Protein AF-A0A2X2CFH0-F1 (afdb_monomer)

Foldseek 3Di:
DFFAAPPPRHGDDAPDKGFDKDADPPQDPADPPCVPRRCVQAPPVGIGRPQWIWGAHPVRDTDTDGGNQQWDQFQNDTAGQVQVQVLLVPDPQFPGKGKHWFQDPPTRIFIEMETAGHPPDDDDPVVSQVSCVVPDPPVNRHPYYHYDNDADADPVGHGDVLVVCVVVVRHDPPVCVVVVVVD

pLDDT: mean 90.72, std 14.07, range [32.66, 98.44]

Sequence (183 aa):
MKIINLKTGKPVPVGILGEICTRGFHVMMGYDNAPDKTKEALDEEGWLHTGDIGYIDEQGNYHYAYRIKEIVVRGGENISLCEIEEAIAEYVGVDATKAFGIPSADLGEEVIVAICVQKGYSIGESELREFLQERLARYKIPKELHFFTEFPHTPCGKIDVQALKLQLGYGVSIKDEKNMVAG

Secondary structure (DSSP, 8-state):
-EEE-TTT-PBPPTT--EEEEE-STTS-S--TT-HHHHHHHB-TT--EEEEEEEEE-TTS-EEEEEEGGGEEEETTEEEEHHHHHHHHHTSTTEEEEEEEEEEETTTEEEEEEEEEEPTT----HHHHHHHHHTTS-GGGS-SEEEEESS--B-TTSSB-HHHHHHHTT-PPPHHHHHHHS--

Organism: Proteus mirabilis (NCBI:txid584)

Structure (mmCIF, N/CA/C/O backbone):
data_AF-A0A2X2CFH0-F1
#
_entry.id   AF-A0A2X2CFH0-F1
#
loop_
_atom_site.group_PDB
_atom_site.id
_atom_site.type_symbol
_atom_site.label_atom_id
_atom_site.label_alt_id
_atom_site.label_comp_id
_atom_site.label_asym_id
_atom_site.label_entity_id
_atom_site.label_seq_id
_atom_site.pdbx_PDB_ins_code
_atom_site.Cartn_x
_atom_site.Cartn_y
_atom_site.Cartn_z
_atom_site.occupancy
_atom_site.B_iso_or_equiv
_atom_site.auth_seq_id
_atom_site.auth_comp_id
_atom_site.auth_asym_id
_atom_site.auth_atom_id
_atom_site.pdbx_PDB_model_num
ATOM 1 N N . MET A 1 1 ? 5.786 -4.591 -24.649 1.00 92.56 1 MET A N 1
ATOM 2 C CA . MET A 1 1 ? 5.926 -4.736 -23.183 1.00 92.56 1 MET A CA 1
ATOM 3 C C . MET A 1 1 ? 6.766 -5.977 -22.906 1.00 92.56 1 MET A C 1
ATOM 5 O O . MET A 1 1 ? 6.946 -6.772 -23.821 1.00 92.56 1 MET A O 1
ATOM 9 N N . LYS A 1 2 ? 7.315 -6.133 -21.703 1.00 94.75 2 LYS A N 1
ATOM 10 C CA . LYS A 1 2 ? 8.014 -7.347 -21.242 1.00 94.75 2 LYS A CA 1
ATOM 11 C C . LYS A 1 2 ? 7.613 -7.632 -19.795 1.00 94.75 2 LYS A C 1
ATOM 13 O O . LYS A 1 2 ? 7.133 -6.721 -19.128 1.00 94.75 2 LYS A O 1
ATOM 18 N N . ILE A 1 3 ? 7.800 -8.867 -19.337 1.00 96.94 3 ILE A N 1
ATOM 19 C CA . ILE A 1 3 ? 7.654 -9.224 -17.921 1.00 96.94 3 ILE A CA 1
ATOM 20 C C . ILE A 1 3 ? 9.012 -9.677 -17.420 1.00 96.94 3 ILE A C 1
ATOM 22 O O . ILE A 1 3 ? 9.617 -10.552 -18.041 1.00 96.94 3 ILE A O 1
ATOM 26 N N . ILE A 1 4 ? 9.505 -9.070 -16.344 1.00 96.88 4 ILE A N 1
ATOM 27 C CA . ILE A 1 4 ? 10.843 -9.336 -15.814 1.00 96.88 4 ILE A CA 1
ATOM 28 C C . ILE A 1 4 ? 10.812 -9.847 -14.380 1.00 96.88 4 ILE A C 1
ATOM 30 O O . ILE A 1 4 ? 9.933 -9.532 -13.583 1.00 96.88 4 ILE A O 1
ATOM 34 N N . ASN A 1 5 ? 11.827 -10.619 -14.023 1.00 95.12 5 ASN A N 1
ATOM 35 C CA . ASN A 1 5 ? 12.055 -11.020 -12.651 1.00 95.12 5 ASN A CA 1
ATOM 36 C C . ASN A 1 5 ? 12.661 -9.847 -11.868 1.00 95.12 5 ASN A C 1
ATOM 38 O O . ASN A 1 5 ? 13.729 -9.359 -12.234 1.00 95.12 5 ASN A O 1
ATOM 42 N N . LEU A 1 6 ? 12.038 -9.463 -10.750 1.00 88.75 6 LEU A N 1
ATOM 43 C CA . LEU A 1 6 ? 12.457 -8.307 -9.946 1.00 88.75 6 LEU A CA 1
ATOM 44 C C . LEU A 1 6 ? 13.906 -8.365 -9.443 1.00 88.75 6 LEU A C 1
ATOM 46 O O . LEU A 1 6 ? 14.526 -7.329 -9.245 1.00 88.75 6 LEU A O 1
ATOM 50 N N . LYS A 1 7 ? 14.452 -9.565 -9.208 1.00 86.88 7 LYS A N 1
ATOM 51 C CA . LYS A 1 7 ? 15.812 -9.720 -8.668 1.00 86.88 7 LYS A CA 1
ATOM 52 C C . LYS A 1 7 ? 16.880 -9.679 -9.751 1.00 86.88 7 LYS A C 1
ATOM 54 O O . LYS A 1 7 ? 17.989 -9.230 -9.500 1.00 86.88 7 LYS A O 1
ATOM 59 N N . THR A 1 8 ? 16.576 -10.221 -10.927 1.00 92.00 8 THR A N 1
ATOM 60 C CA . THR A 1 8 ? 17.579 -10.406 -11.990 1.00 92.00 8 THR A CA 1
ATOM 61 C C . THR A 1 8 ? 17.437 -9.420 -13.143 1.00 92.00 8 THR A C 1
ATOM 63 O O . THR A 1 8 ? 18.340 -9.346 -13.970 1.00 92.00 8 THR A O 1
ATOM 66 N N . GLY A 1 9 ? 16.302 -8.724 -13.253 1.00 91.88 9 GLY A N 1
ATOM 67 C CA . GLY A 1 9 ? 15.972 -7.853 -14.384 1.00 91.88 9 GLY A CA 1
ATOM 68 C C . GLY A 1 9 ? 15.721 -8.596 -15.703 1.00 91.88 9 GLY A C 1
ATOM 69 O O . GLY A 1 9 ? 15.458 -7.974 -16.730 1.00 91.88 9 GLY A O 1
ATOM 70 N N . LYS A 1 10 ? 15.799 -9.934 -15.706 1.00 94.38 10 LYS A N 1
ATOM 71 C CA . LYS A 1 10 ? 15.675 -10.750 -16.919 1.00 94.38 10 LYS A CA 1
ATOM 72 C C . LYS A 1 10 ? 14.217 -11.094 -17.221 1.00 94.38 10 LYS A C 1
ATOM 74 O O . LYS A 1 10 ? 13.444 -11.269 -16.276 1.00 94.38 10 LYS A O 1
ATOM 79 N N . PRO A 1 11 ? 13.849 -11.255 -18.508 1.00 95.19 11 PRO A N 1
ATOM 80 C CA . PRO A 1 11 ? 12.529 -11.736 -18.885 1.00 95.19 11 PRO A CA 1
ATOM 81 C C . PRO A 1 11 ? 12.176 -13.064 -18.210 1.00 95.19 11 PRO A C 1
ATOM 83 O O . PRO A 1 11 ? 13.029 -13.948 -18.100 1.00 95.19 11 PRO A O 1
ATOM 86 N N . VAL A 1 12 ? 10.923 -13.203 -17.781 1.00 95.75 12 VAL A N 1
ATOM 87 C CA . VAL A 1 12 ? 10.391 -14.461 -17.237 1.00 95.75 12 VAL A CA 1
ATOM 88 C C . VAL A 1 12 ? 9.624 -15.254 -18.303 1.00 95.75 12 VAL A C 1
ATOM 90 O O . VAL A 1 12 ? 9.142 -14.661 -19.272 1.00 95.75 12 VAL A O 1
ATOM 93 N N . PRO A 1 13 ? 9.503 -16.587 -18.153 1.00 95.94 13 PRO A N 1
ATOM 94 C CA . PRO A 1 13 ? 8.661 -17.408 -19.023 1.00 95.94 13 PRO A CA 1
ATOM 95 C C . PRO A 1 13 ? 7.166 -17.048 -18.957 1.00 95.94 13 PRO A C 1
ATOM 97 O O . PRO A 1 13 ? 6.702 -16.410 -18.013 1.00 95.94 13 PRO A O 1
ATOM 100 N N . VAL A 1 14 ? 6.405 -17.531 -19.944 1.00 95.56 14 VAL A N 1
ATOM 101 C CA . VAL A 1 14 ? 4.931 -17.479 -19.967 1.00 95.56 14 VAL A CA 1
ATOM 102 C C . VAL A 1 14 ? 4.354 -18.095 -18.687 1.00 95.56 14 VAL A C 1
ATOM 104 O O . VAL A 1 14 ? 4.871 -19.092 -18.184 1.00 95.56 14 VAL A O 1
ATOM 107 N N . GLY A 1 15 ? 3.297 -17.484 -18.148 1.00 93.69 15 GLY A N 1
ATOM 108 C CA . GLY A 1 15 ? 2.628 -17.918 -16.918 1.00 93.69 15 GLY A CA 1
ATOM 109 C C . GLY A 1 15 ? 3.364 -17.579 -15.617 1.00 93.69 15 GLY A C 1
ATOM 110 O O . GLY A 1 15 ? 2.819 -17.807 -14.540 1.00 93.69 15 GLY A O 1
ATOM 111 N N . ILE A 1 16 ? 4.579 -17.025 -15.682 1.00 96.31 16 ILE A N 1
ATOM 112 C CA . ILE A 1 16 ? 5.355 -16.659 -14.493 1.00 96.31 16 ILE A CA 1
ATOM 113 C C . ILE A 1 16 ? 5.135 -15.187 -14.152 1.00 96.31 16 ILE A C 1
ATOM 115 O O . ILE A 1 16 ? 5.231 -14.313 -15.013 1.00 96.31 16 ILE A O 1
ATOM 119 N N . LEU A 1 17 ? 4.867 -14.920 -12.871 1.00 93.94 17 LEU A N 1
ATOM 120 C CA . LEU A 1 17 ? 4.737 -13.561 -12.358 1.00 93.94 17 LEU A CA 1
ATOM 121 C C . LEU A 1 17 ? 6.071 -12.809 -12.418 1.00 93.94 17 LEU A C 1
ATOM 123 O O . LEU A 1 17 ? 7.125 -13.323 -12.031 1.00 93.94 17 LEU A O 1
ATOM 127 N N . GLY A 1 18 ? 5.999 -11.553 -12.837 1.00 95.75 18 GLY A N 1
ATOM 128 C CA . GLY A 1 18 ? 7.099 -10.601 -12.789 1.00 95.75 18 GLY A CA 1
ATOM 129 C C . GLY A 1 18 ? 6.607 -9.171 -12.987 1.00 95.75 18 GLY A C 1
ATOM 130 O O . GLY A 1 18 ? 5.413 -8.931 -13.146 1.00 95.75 18 GLY A O 1
ATOM 131 N N . GLU A 1 19 ? 7.524 -8.211 -12.959 1.00 97.06 19 GLU A N 1
ATOM 132 C CA . GLU A 1 19 ? 7.182 -6.813 -13.203 1.00 97.06 19 GLU A CA 1
ATOM 133 C C . GLU A 1 19 ? 6.883 -6.588 -14.686 1.00 97.06 19 GLU A C 1
ATOM 135 O O . GLU A 1 19 ? 7.667 -6.972 -15.556 1.00 97.06 19 GLU A O 1
ATOM 140 N N . ILE A 1 20 ? 5.760 -5.934 -14.967 1.00 97.25 20 ILE A N 1
ATOM 141 C CA . ILE A 1 20 ? 5.393 -5.477 -16.300 1.00 97.25 20 ILE A CA 1
ATOM 142 C C . ILE A 1 20 ? 6.215 -4.226 -16.619 1.00 97.25 20 ILE A C 1
ATOM 144 O O . ILE A 1 20 ? 6.103 -3.200 -15.951 1.00 97.25 20 ILE A O 1
ATOM 148 N N . CYS A 1 21 ? 6.997 -4.270 -17.694 1.00 96.88 21 CYS A N 1
ATOM 149 C CA . CYS A 1 21 ? 7.708 -3.104 -18.211 1.00 96.88 21 CYS A CA 1
ATOM 150 C C . CYS A 1 21 ? 7.185 -2.718 -19.595 1.00 96.88 21 CYS A C 1
ATOM 152 O O . CYS A 1 21 ? 6.900 -3.570 -20.450 1.00 96.88 21 CYS A O 1
ATOM 154 N N . THR A 1 22 ? 7.121 -1.417 -19.865 1.00 96.88 22 THR A N 1
ATOM 155 C CA . THR A 1 22 ? 6.667 -0.885 -21.154 1.00 96.88 22 THR A CA 1
ATOM 156 C C . THR A 1 22 ? 7.710 0.018 -21.799 1.00 96.88 22 THR A C 1
ATOM 158 O O . THR A 1 22 ? 8.445 0.723 -21.124 1.00 96.88 22 THR A O 1
ATOM 161 N N . ARG A 1 23 ? 7.769 0.001 -23.130 1.00 95.94 23 ARG A N 1
ATOM 162 C CA . ARG A 1 23 ? 8.608 0.880 -23.947 1.00 95.94 23 ARG A CA 1
ATOM 163 C C . ARG A 1 23 ? 7.856 1.202 -25.229 1.00 95.94 23 ARG A C 1
ATOM 165 O O . ARG A 1 23 ? 7.247 0.306 -25.814 1.00 95.94 23 ARG A O 1
ATOM 172 N N . GLY A 1 24 ? 7.875 2.461 -25.644 1.00 94.06 24 GLY A N 1
ATOM 173 C CA . GLY A 1 24 ? 7.141 2.937 -26.813 1.00 94.06 24 GLY A CA 1
ATOM 174 C C . GLY A 1 24 ? 6.975 4.452 -26.802 1.00 94.06 24 GLY A C 1
ATOM 175 O O . GLY A 1 24 ? 7.426 5.125 -25.881 1.00 94.06 24 GLY A O 1
ATOM 176 N N . PHE A 1 25 ? 6.299 4.975 -27.823 1.00 93.50 25 PHE A N 1
ATOM 177 C CA . PHE A 1 25 ? 6.069 6.413 -28.021 1.00 93.50 25 PHE A CA 1
ATOM 178 C C . PHE A 1 25 ? 5.252 7.080 -26.902 1.00 93.50 25 PHE A C 1
ATOM 180 O O . PHE A 1 25 ? 5.249 8.299 -26.786 1.00 93.50 25 PHE A O 1
ATOM 187 N N . HIS A 1 26 ? 4.539 6.292 -26.096 1.00 91.88 26 HIS A N 1
ATOM 188 C CA . HIS A 1 26 ? 3.724 6.752 -24.972 1.00 91.88 26 HIS A CA 1
ATOM 189 C C . HIS A 1 26 ? 4.501 6.883 -23.658 1.00 91.88 26 HIS A C 1
ATOM 191 O O . HIS A 1 26 ? 3.948 7.369 -22.674 1.00 91.88 26 HIS A O 1
ATOM 197 N N . VAL A 1 27 ? 5.752 6.421 -23.610 1.00 95.25 27 VAL A N 1
ATOM 198 C CA . VAL A 1 27 ? 6.590 6.517 -22.412 1.00 95.25 27 VAL A CA 1
ATOM 199 C C . VAL A 1 27 ? 7.174 7.926 -22.308 1.00 95.25 27 VAL A C 1
ATOM 201 O O . VAL A 1 27 ? 7.627 8.498 -23.296 1.00 95.25 27 VAL A O 1
ATOM 204 N N . MET A 1 28 ? 7.142 8.494 -21.101 1.00 93.50 28 MET A N 1
ATOM 205 C CA . MET A 1 28 ? 7.714 9.812 -20.818 1.00 93.50 28 MET A CA 1
ATOM 206 C C . MET A 1 28 ? 9.218 9.860 -21.126 1.00 93.50 28 MET A C 1
ATOM 208 O O . MET A 1 28 ? 9.917 8.862 -20.984 1.00 93.50 28 MET A O 1
ATOM 212 N N . MET A 1 29 ? 9.737 11.046 -21.450 1.00 92.38 29 MET A N 1
ATOM 213 C CA . MET A 1 29 ? 11.189 11.260 -21.575 1.00 92.38 29 MET A CA 1
ATOM 214 C C . MET A 1 29 ? 11.901 11.296 -20.215 1.00 92.38 29 MET A C 1
ATOM 216 O O . MET A 1 29 ? 13.104 11.068 -20.138 1.00 92.38 29 MET A O 1
ATOM 220 N N . GLY A 1 30 ? 11.158 11.603 -19.152 1.00 94.06 30 GLY A N 1
ATOM 221 C CA . GLY A 1 30 ? 11.648 11.686 -17.785 1.00 94.06 30 GLY A CA 1
ATOM 222 C C . GLY A 1 30 ? 10.819 12.650 -16.945 1.00 94.06 30 GLY A C 1
ATOM 223 O O . GLY A 1 30 ? 9.899 13.301 -17.446 1.00 94.06 30 GLY A O 1
ATOM 224 N N . TYR A 1 31 ? 11.154 12.732 -15.663 1.00 94.81 31 TYR A N 1
ATOM 225 C CA . TYR A 1 31 ? 10.595 13.722 -14.752 1.00 94.81 31 TYR A CA 1
ATOM 226 C C . TYR A 1 31 ? 11.346 15.049 -14.876 1.00 94.81 31 TYR A C 1
ATOM 228 O O . TYR A 1 31 ? 12.579 15.078 -14.887 1.00 94.81 31 TYR A O 1
ATOM 236 N N . ASP A 1 32 ? 10.599 16.152 -14.918 1.00 96.00 32 ASP A N 1
ATOM 237 C CA . ASP A 1 32 ? 11.178 17.494 -14.956 1.00 96.00 32 ASP A CA 1
ATOM 238 C C . ASP A 1 32 ? 12.018 17.767 -13.699 1.00 96.00 32 ASP A C 1
ATOM 240 O O . ASP A 1 32 ? 11.573 17.515 -12.577 1.00 96.00 32 ASP A O 1
ATOM 244 N N . ASN A 1 33 ? 13.249 18.246 -13.895 1.00 92.81 33 ASN A N 1
ATOM 245 C CA . ASN A 1 33 ? 14.216 18.550 -12.833 1.00 92.81 33 ASN A CA 1
ATOM 246 C C . ASN A 1 33 ? 14.455 17.418 -11.804 1.00 92.81 33 ASN A C 1
ATOM 248 O O . ASN A 1 33 ? 14.894 17.681 -10.685 1.00 92.81 33 ASN A O 1
ATOM 252 N N . ALA A 1 34 ? 14.202 16.155 -12.170 1.00 95.06 34 ALA A N 1
ATOM 253 C CA . ALA A 1 34 ? 14.379 14.998 -11.290 1.00 95.06 34 ALA A CA 1
ATOM 254 C C . ALA A 1 34 ? 15.044 13.816 -12.031 1.00 95.06 34 ALA A C 1
ATOM 256 O O . ALA A 1 34 ? 14.397 12.796 -12.307 1.00 95.06 34 ALA A O 1
ATOM 257 N N . PRO A 1 35 ? 16.345 13.927 -12.370 1.00 93.12 35 PRO A N 1
ATOM 258 C CA . PRO A 1 35 ? 17.066 12.887 -13.103 1.00 93.12 35 PRO A CA 1
ATOM 259 C C . PRO A 1 35 ? 17.156 11.565 -12.330 1.00 93.12 35 PRO A C 1
ATOM 261 O O . PRO A 1 35 ? 17.086 10.507 -12.946 1.00 93.12 35 PRO A O 1
ATOM 264 N N . ASP A 1 36 ? 17.237 11.600 -10.999 1.00 93.69 36 ASP A N 1
ATOM 265 C CA . ASP A 1 36 ? 17.332 10.379 -10.187 1.00 93.69 36 ASP A CA 1
ATOM 266 C C . ASP A 1 36 ? 16.018 9.588 -10.213 1.00 93.69 36 ASP A C 1
ATOM 268 O O . ASP A 1 36 ? 16.017 8.412 -10.562 1.00 93.69 36 ASP A O 1
ATOM 272 N N . LYS A 1 37 ? 14.871 10.262 -10.029 1.00 92.12 37 LYS A N 1
ATOM 273 C CA . LYS A 1 37 ? 13.541 9.644 -10.212 1.00 92.12 37 LYS A CA 1
ATOM 274 C C . LYS A 1 37 ? 13.325 9.127 -11.633 1.00 92.12 37 LYS A C 1
ATOM 276 O O . LYS A 1 37 ? 12.576 8.178 -11.847 1.00 92.12 37 LYS A O 1
ATOM 281 N N . THR A 1 38 ? 13.951 9.772 -12.618 1.00 93.75 38 THR A N 1
ATOM 282 C CA . THR A 1 38 ? 13.902 9.318 -14.011 1.00 93.75 38 THR A CA 1
ATOM 283 C C . THR A 1 38 ? 14.652 8.002 -14.175 1.00 93.75 38 THR A C 1
ATOM 285 O O . THR A 1 38 ? 14.095 7.090 -14.768 1.00 93.75 38 THR A O 1
ATOM 288 N N . LYS A 1 39 ? 15.854 7.874 -13.601 1.00 94.00 39 LYS A N 1
ATOM 289 C CA . LYS A 1 39 ? 16.644 6.630 -13.610 1.00 94.00 39 LYS A CA 1
ATOM 290 C C . LYS A 1 39 ? 16.013 5.505 -12.789 1.00 94.00 39 LYS A C 1
ATOM 292 O O . LYS A 1 39 ? 16.212 4.341 -13.102 1.00 94.00 39 LYS A O 1
ATOM 297 N N . GLU A 1 40 ? 15.258 5.838 -11.744 1.00 91.12 40 GLU A N 1
ATOM 298 C CA . GLU A 1 40 ? 14.474 4.851 -10.991 1.00 91.12 40 GLU A CA 1
ATOM 299 C C . GLU A 1 40 ? 13.303 4.296 -11.812 1.00 91.12 40 GLU A C 1
ATOM 301 O O . GLU A 1 40 ? 12.955 3.126 -11.682 1.00 91.12 40 GLU A O 1
ATOM 306 N N . ALA A 1 41 ? 12.669 5.134 -12.638 1.00 93.69 41 ALA A N 1
ATOM 307 C CA . ALA A 1 41 ? 11.506 4.742 -13.429 1.00 93.69 41 ALA A CA 1
ATOM 308 C C . ALA A 1 41 ? 11.873 4.144 -14.798 1.00 93.69 41 ALA A C 1
ATOM 310 O O . ALA A 1 41 ? 11.161 3.265 -15.280 1.00 93.69 41 ALA A O 1
ATOM 311 N N . LEU A 1 42 ? 12.938 4.631 -15.439 1.00 95.94 42 LEU A N 1
ATOM 312 C CA . LEU A 1 42 ? 13.394 4.226 -16.769 1.00 95.94 42 LEU A CA 1
ATOM 313 C C . LEU A 1 42 ? 14.772 3.564 -16.680 1.00 95.94 42 LEU A C 1
ATOM 315 O O . LEU A 1 42 ? 15.719 4.188 -16.202 1.00 95.94 42 LEU A O 1
ATOM 319 N N . ASP A 1 43 ? 14.894 2.338 -17.193 1.00 93.62 43 ASP A N 1
ATOM 320 C CA . ASP A 1 43 ? 16.196 1.672 -17.315 1.00 93.62 43 ASP A CA 1
ATOM 321 C C . ASP A 1 43 ? 17.065 2.281 -18.438 1.00 93.62 43 ASP A C 1
ATOM 323 O O . ASP A 1 43 ? 16.607 3.083 -19.258 1.00 93.62 43 ASP A O 1
ATOM 327 N N . GLU A 1 44 ? 18.341 1.887 -18.493 1.00 91.81 44 GLU A N 1
ATOM 328 C CA . GLU A 1 44 ? 19.301 2.362 -19.506 1.00 91.81 44 GLU A CA 1
ATOM 329 C C . GLU A 1 44 ? 18.894 2.000 -20.949 1.00 91.81 44 GLU A C 1
ATOM 331 O O . GLU A 1 44 ? 19.351 2.623 -21.907 1.00 91.81 44 GLU A O 1
ATOM 336 N N . GLU A 1 45 ? 18.005 1.018 -21.120 1.00 91.75 45 GLU A N 1
ATOM 337 C CA . GLU A 1 45 ? 17.444 0.606 -22.408 1.00 91.75 45 GLU A CA 1
ATOM 338 C C . GLU A 1 45 ? 16.115 1.321 -22.745 1.00 91.75 45 GLU A C 1
ATOM 340 O O . GLU A 1 45 ? 15.493 1.040 -23.784 1.00 91.75 45 GLU A O 1
ATOM 345 N N . GLY A 1 46 ? 15.663 2.240 -21.887 1.00 92.50 46 GLY A N 1
ATOM 346 C CA . GLY A 1 46 ? 14.447 3.034 -22.049 1.00 92.50 46 GLY A CA 1
ATOM 347 C C . GLY A 1 46 ? 13.149 2.292 -21.717 1.00 92.50 46 GLY A C 1
ATOM 348 O O . GLY A 1 46 ? 12.091 2.663 -22.231 1.00 92.50 46 GLY A O 1
ATOM 349 N N . TRP A 1 47 ? 13.191 1.226 -20.916 1.00 96.44 47 TRP A N 1
ATOM 350 C CA . TRP A 1 47 ? 11.986 0.584 -20.394 1.00 96.44 47 TRP A CA 1
ATOM 351 C C . TRP A 1 47 ? 11.486 1.281 -19.137 1.00 96.44 47 TRP A C 1
ATOM 353 O O . TRP A 1 47 ? 12.213 1.434 -18.163 1.00 96.44 47 TRP A O 1
ATOM 363 N N . LEU A 1 48 ? 10.199 1.620 -19.139 1.00 97.06 48 LEU A N 1
ATOM 364 C CA . LEU A 1 48 ? 9.473 2.053 -17.957 1.00 97.06 48 LEU A CA 1
ATOM 365 C C . LEU A 1 48 ? 9.131 0.854 -17.078 1.00 97.06 48 LEU A C 1
ATOM 367 O O . LEU A 1 48 ? 8.367 -0.027 -17.491 1.00 97.06 48 LEU A O 1
ATOM 371 N N . HIS A 1 49 ? 9.657 0.881 -15.861 1.00 96.31 49 HIS A N 1
ATOM 372 C CA . HIS A 1 49 ? 9.281 0.030 -14.743 1.00 96.31 49 HIS A CA 1
ATOM 373 C C . HIS A 1 49 ? 7.962 0.538 -14.161 1.00 96.31 49 HIS A C 1
ATOM 375 O O . HIS A 1 49 ? 7.890 1.613 -13.562 1.00 96.31 49 HIS A O 1
ATOM 381 N N . THR A 1 50 ? 6.873 -0.187 -14.425 1.00 95.12 50 THR A N 1
ATOM 382 C CA . THR A 1 50 ? 5.520 0.267 -14.055 1.00 95.12 50 THR A CA 1
ATOM 383 C C . THR A 1 50 ? 5.258 0.141 -12.555 1.00 95.12 50 THR A C 1
ATOM 385 O O . THR A 1 50 ? 4.392 0.835 -12.009 1.00 95.12 50 THR A O 1
ATOM 388 N N . GLY A 1 51 ? 6.014 -0.732 -11.883 1.00 93.62 51 GLY A N 1
ATOM 389 C CA . GLY A 1 51 ? 5.741 -1.177 -10.530 1.00 93.62 51 GLY A CA 1
ATOM 390 C C . GLY A 1 51 ? 4.560 -2.143 -10.415 1.00 93.62 51 GLY A C 1
ATOM 391 O O . GLY A 1 51 ? 4.196 -2.489 -9.292 1.00 93.62 51 GLY A O 1
ATOM 392 N N . ASP A 1 52 ? 3.955 -2.563 -11.528 1.00 94.81 52 ASP A N 1
ATOM 393 C CA . ASP A 1 52 ? 2.842 -3.508 -11.564 1.00 94.81 52 ASP A CA 1
ATOM 394 C C . ASP A 1 52 ? 3.357 -4.922 -11.863 1.00 94.81 52 ASP A C 1
ATOM 396 O O . ASP A 1 52 ? 4.151 -5.141 -12.780 1.00 94.81 52 ASP A O 1
ATOM 400 N N . ILE A 1 53 ? 2.908 -5.893 -11.073 1.00 94.00 53 ILE A N 1
ATOM 401 C CA . ILE A 1 53 ? 3.211 -7.313 -11.223 1.00 94.00 53 ILE A CA 1
ATOM 402 C C . ILE A 1 53 ? 2.106 -7.984 -12.022 1.00 94.00 53 ILE A C 1
ATOM 404 O O . ILE A 1 53 ? 0.918 -7.753 -11.794 1.00 94.00 53 ILE A O 1
ATOM 408 N N . GLY A 1 54 ? 2.508 -8.855 -12.936 1.00 94.88 54 GLY A N 1
ATOM 409 C CA . GLY A 1 54 ? 1.600 -9.638 -13.752 1.00 94.88 54 GLY A CA 1
ATOM 410 C C . GLY A 1 54 ? 2.295 -10.787 -14.461 1.00 94.88 54 GLY A C 1
ATOM 411 O O . GLY A 1 54 ? 3.482 -11.040 -14.252 1.00 94.88 54 GLY A O 1
ATOM 412 N N . TYR A 1 55 ? 1.547 -11.485 -15.308 1.00 96.25 55 TYR A N 1
ATOM 413 C CA . TYR A 1 55 ? 2.063 -12.549 -16.167 1.00 96.25 55 TYR A CA 1
ATOM 414 C C . TYR A 1 55 ? 1.482 -12.432 -17.579 1.00 96.25 55 TYR A C 1
ATOM 416 O O . TYR A 1 55 ? 0.502 -11.724 -17.811 1.00 96.25 55 TYR A O 1
ATOM 424 N N . ILE A 1 56 ? 2.118 -13.108 -18.533 1.00 97.00 56 ILE A N 1
ATOM 425 C CA . ILE A 1 56 ? 1.631 -13.238 -19.905 1.00 97.00 56 ILE A CA 1
ATOM 426 C C . ILE A 1 56 ? 1.100 -14.656 -20.084 1.00 97.00 56 ILE A C 1
ATOM 428 O O . ILE A 1 56 ? 1.749 -15.604 -19.634 1.00 97.00 56 ILE A O 1
ATOM 432 N N . ASP A 1 57 ? -0.077 -14.805 -20.681 1.00 95.44 57 ASP A N 1
ATOM 433 C CA . ASP A 1 57 ? -0.631 -16.119 -21.012 1.00 95.44 57 ASP A CA 1
ATOM 434 C C . ASP A 1 57 ? -0.100 -16.649 -22.356 1.00 95.44 57 ASP A C 1
ATOM 436 O O . ASP A 1 57 ? 0.634 -15.973 -23.080 1.00 95.44 57 ASP A O 1
ATOM 440 N N . GLU A 1 58 ? -0.460 -17.887 -22.700 1.00 96.06 58 GLU A N 1
ATOM 441 C CA . GLU A 1 58 ? -0.030 -18.537 -23.948 1.00 96.06 58 GLU A CA 1
ATOM 442 C C . GLU A 1 58 ? -0.555 -17.845 -25.217 1.00 96.06 58 GLU A C 1
ATOM 444 O O . GLU A 1 58 ? -0.008 -18.041 -26.301 1.00 96.06 58 GLU A O 1
ATOM 449 N N . GLN A 1 59 ? -1.601 -17.025 -25.094 1.00 96.50 59 GLN A N 1
ATOM 450 C CA . GLN A 1 59 ? -2.193 -16.255 -26.189 1.00 96.50 59 GLN A CA 1
ATOM 451 C C . GLN A 1 59 ? -1.537 -14.873 -26.334 1.00 96.50 59 GLN A C 1
ATOM 453 O O . GLN A 1 59 ? -1.852 -14.133 -27.265 1.00 96.50 59 GLN A O 1
ATOM 458 N N . GLY A 1 60 ? -0.602 -14.530 -25.444 1.00 93.38 60 GLY A N 1
ATOM 459 C CA . GLY A 1 60 ? 0.095 -13.252 -25.436 1.00 93.38 60 GLY A CA 1
ATOM 460 C C . GLY A 1 60 ? -0.652 -12.137 -24.701 1.00 93.38 60 GLY A C 1
ATOM 461 O O . GLY A 1 60 ? -0.237 -10.979 -24.797 1.00 93.38 60 GLY A O 1
ATOM 462 N N . ASN A 1 61 ? -1.725 -12.446 -23.966 1.00 96.00 61 ASN A N 1
ATOM 463 C CA . ASN A 1 61 ? -2.433 -11.453 -23.163 1.00 96.00 61 ASN A CA 1
ATOM 464 C C . ASN A 1 61 ? -1.711 -11.226 -21.836 1.00 96.00 61 ASN A C 1
ATOM 466 O O . ASN A 1 61 ? -1.215 -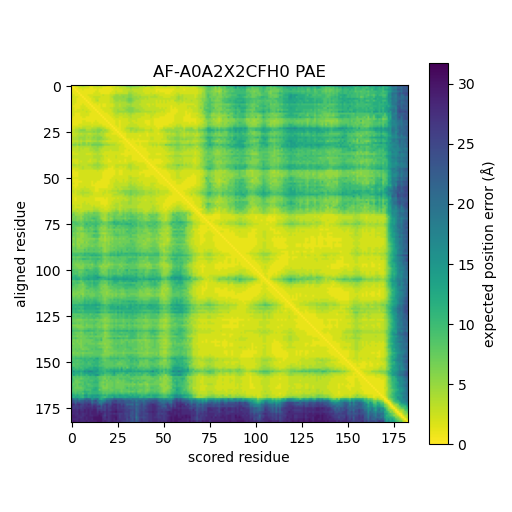12.162 -21.208 1.00 96.00 61 ASN A O 1
ATOM 470 N N . TYR A 1 62 ? -1.690 -9.972 -21.391 1.00 96.00 62 TYR A N 1
ATOM 471 C CA . TYR A 1 62 ? -1.119 -9.583 -20.107 1.00 96.00 62 TYR A CA 1
ATOM 472 C C . TYR A 1 62 ? -2.200 -9.569 -19.034 1.00 96.00 62 TYR A C 1
ATOM 474 O O . TYR A 1 62 ? -3.253 -8.960 -19.211 1.00 96.00 62 TYR A O 1
ATOM 482 N N . HIS A 1 63 ? -1.890 -10.188 -17.903 1.00 94.06 63 HIS A N 1
ATOM 483 C CA . HIS A 1 63 ? -2.761 -10.280 -16.742 1.00 94.06 63 HIS A CA 1
ATOM 484 C C . HIS A 1 63 ? -2.130 -9.526 -15.581 1.00 94.06 63 HIS A C 1
ATOM 486 O O . HIS A 1 63 ? -0.974 -9.772 -15.235 1.00 94.06 63 HIS A O 1
ATOM 492 N N . TYR A 1 64 ? -2.888 -8.609 -14.988 1.00 92.94 64 TYR A N 1
ATOM 493 C CA . TYR A 1 64 ? -2.490 -7.885 -13.784 1.00 92.94 64 TYR A CA 1
ATOM 494 C C . TYR A 1 64 ? -2.669 -8.769 -12.545 1.00 92.94 64 TYR A C 1
ATOM 496 O O . TYR A 1 64 ? -3.645 -9.512 -12.453 1.00 92.94 64 TYR A O 1
ATOM 504 N N . ALA A 1 65 ? -1.742 -8.668 -11.593 1.00 87.75 65 ALA A N 1
ATOM 505 C CA . ALA A 1 65 ? -1.825 -9.344 -10.303 1.00 87.75 65 ALA A CA 1
ATOM 506 C C . ALA A 1 65 ? -1.897 -8.346 -9.138 1.00 87.75 65 ALA A C 1
ATOM 508 O O . ALA A 1 65 ? -2.872 -8.354 -8.396 1.00 87.75 65 ALA A O 1
ATOM 509 N N . TYR A 1 66 ? -0.873 -7.508 -8.959 1.00 85.88 66 TYR A N 1
ATOM 510 C CA . TYR A 1 66 ? -0.794 -6.539 -7.856 1.00 85.88 66 TYR A CA 1
ATOM 511 C C . TYR A 1 66 ? 0.290 -5.491 -8.118 1.00 85.88 66 TYR A C 1
ATOM 513 O O . TYR A 1 66 ? 1.134 -5.673 -8.994 1.00 85.88 66 TYR A O 1
ATOM 521 N N . ARG A 1 67 ? 0.328 -4.408 -7.337 1.00 91.19 67 ARG A N 1
ATOM 522 C CA . ARG A 1 67 ? 1.400 -3.403 -7.406 1.00 91.19 67 ARG A CA 1
ATOM 523 C C . ARG A 1 67 ? 2.483 -3.686 -6.366 1.00 91.19 67 ARG A C 1
ATOM 525 O O . ARG A 1 67 ? 2.177 -3.977 -5.216 1.00 91.19 67 ARG A O 1
ATOM 532 N N . ILE A 1 68 ? 3.761 -3.543 -6.726 1.00 88.44 68 ILE A N 1
ATOM 533 C CA . ILE A 1 68 ? 4.902 -3.805 -5.822 1.00 88.44 68 ILE A CA 1
ATOM 534 C C . ILE A 1 68 ? 4.767 -3.012 -4.519 1.00 88.44 68 ILE A C 1
ATOM 536 O O . ILE A 1 68 ? 4.945 -3.558 -3.438 1.00 88.44 68 ILE A O 1
ATOM 540 N N . LYS A 1 69 ? 4.411 -1.726 -4.619 1.00 85.44 69 LYS A N 1
ATOM 541 C CA . LYS A 1 69 ? 4.277 -0.828 -3.458 1.00 85.44 69 LYS A CA 1
ATOM 542 C C . LYS A 1 69 ? 3.054 -1.125 -2.576 1.00 85.44 69 LYS A C 1
ATOM 544 O O . LYS A 1 69 ? 2.905 -0.487 -1.540 1.00 85.44 69 LYS A O 1
ATOM 549 N N . GLU A 1 70 ? 2.182 -2.041 -2.990 1.00 89.06 70 GLU A N 1
ATOM 550 C CA . GLU A 1 70 ? 1.005 -2.485 -2.231 1.00 89.06 70 GLU A CA 1
ATOM 551 C C . GLU A 1 70 ? 1.248 -3.820 -1.512 1.00 89.06 70 GLU A C 1
ATOM 553 O O . GLU A 1 70 ? 0.354 -4.325 -0.836 1.00 89.06 70 GLU A O 1
ATOM 558 N N . ILE A 1 71 ? 2.459 -4.376 -1.625 1.00 92.12 71 ILE A N 1
ATOM 559 C CA . ILE A 1 71 ? 2.902 -5.549 -0.875 1.00 92.12 71 ILE A CA 1
ATOM 560 C C . ILE A 1 71 ? 3.865 -5.117 0.226 1.00 92.12 71 ILE A C 1
ATOM 562 O O . ILE A 1 71 ? 4.798 -4.356 -0.019 1.00 92.12 71 ILE A O 1
ATOM 566 N N . VAL A 1 72 ? 3.656 -5.651 1.426 1.00 93.44 72 VAL A N 1
ATOM 567 C CA . VAL A 1 72 ? 4.593 -5.574 2.551 1.00 93.44 72 VAL A CA 1
ATOM 568 C C . VAL A 1 72 ? 5.195 -6.952 2.791 1.00 93.44 72 VAL A C 1
ATOM 570 O O . VAL A 1 72 ? 4.464 -7.943 2.821 1.00 93.44 72 VAL A O 1
ATOM 573 N N . VAL A 1 73 ? 6.512 -7.025 2.980 1.00 92.25 73 VAL 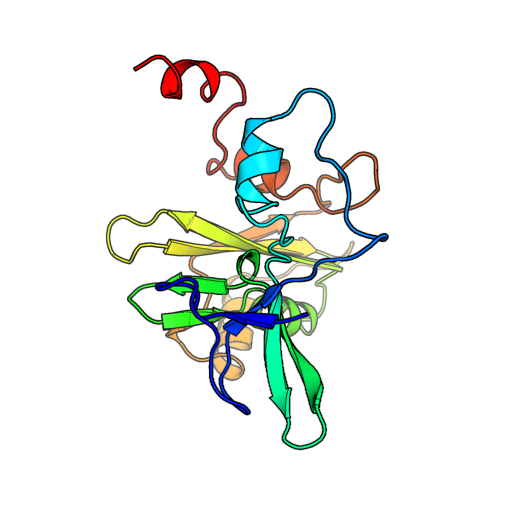A N 1
ATOM 574 C CA . VAL A 1 73 ? 7.215 -8.274 3.293 1.00 92.25 73 VAL A CA 1
ATOM 575 C C . VAL A 1 73 ? 7.499 -8.334 4.789 1.00 92.25 73 VAL A C 1
ATOM 577 O O . VAL A 1 73 ? 8.473 -7.766 5.280 1.00 92.25 73 VAL A O 1
ATOM 580 N N . ARG A 1 74 ? 6.659 -9.063 5.527 1.00 94.75 74 ARG A N 1
ATOM 581 C CA . ARG A 1 74 ? 6.782 -9.225 6.982 1.00 94.75 74 ARG A CA 1
ATOM 582 C C . ARG A 1 74 ? 7.219 -10.641 7.321 1.00 94.75 74 ARG A C 1
ATOM 584 O O . ARG A 1 74 ? 6.475 -11.591 7.103 1.00 94.75 74 ARG A O 1
ATOM 591 N N . GLY A 1 75 ? 8.422 -10.793 7.869 1.00 92.44 75 GLY A N 1
ATOM 592 C CA . GLY A 1 75 ? 8.948 -12.097 8.286 1.00 92.44 75 GLY A CA 1
ATOM 593 C C . GLY A 1 75 ? 9.099 -13.100 7.136 1.00 92.44 75 GLY A C 1
ATOM 594 O O . GLY A 1 75 ? 9.018 -14.301 7.365 1.00 92.44 75 GLY A O 1
ATOM 595 N N . GLY A 1 76 ? 9.287 -12.615 5.903 1.00 91.38 76 GLY A N 1
ATOM 596 C CA . GLY A 1 76 ? 9.375 -13.442 4.693 1.00 91.38 76 GLY A CA 1
ATOM 597 C C . GLY A 1 76 ? 8.040 -13.716 3.993 1.00 91.38 76 GLY A C 1
ATOM 598 O O . GLY A 1 76 ? 8.050 -14.280 2.901 1.00 91.38 76 GLY A O 1
ATOM 599 N N . GLU A 1 77 ? 6.916 -13.281 4.566 1.00 92.31 77 GLU A N 1
ATOM 600 C CA . GLU A 1 77 ? 5.586 -13.421 3.970 1.00 92.31 77 GLU A CA 1
ATOM 601 C C . GLU A 1 77 ? 5.184 -12.161 3.198 1.00 92.31 77 GLU A C 1
ATOM 603 O O . GLU A 1 77 ? 5.349 -11.043 3.689 1.00 92.31 77 GLU A O 1
ATOM 608 N N . ASN A 1 78 ? 4.603 -12.345 2.009 1.00 91.06 78 ASN A N 1
ATOM 609 C CA . ASN A 1 78 ? 4.029 -11.252 1.226 1.00 91.06 78 ASN A CA 1
ATOM 610 C C . ASN A 1 78 ? 2.610 -10.955 1.719 1.00 91.06 78 ASN A C 1
ATOM 612 O O . ASN A 1 78 ? 1.722 -11.808 1.645 1.00 91.06 78 ASN A O 1
ATOM 616 N N . ILE A 1 79 ? 2.386 -9.733 2.188 1.00 94.19 79 ILE A N 1
ATOM 617 C CA . ILE A 1 79 ? 1.094 -9.262 2.677 1.00 94.19 79 ILE A CA 1
ATOM 618 C C . ILE A 1 79 ? 0.554 -8.216 1.708 1.00 94.19 79 ILE A C 1
ATOM 620 O O . ILE A 1 79 ? 1.182 -7.178 1.506 1.00 94.19 79 ILE A O 1
ATOM 624 N N . SER A 1 80 ? -0.621 -8.479 1.135 1.00 94.06 80 SER A N 1
ATOM 625 C CA . SER A 1 80 ? -1.350 -7.497 0.331 1.00 94.06 80 SER A CA 1
ATOM 626 C C . SER A 1 80 ? -2.005 -6.464 1.241 1.00 94.06 80 SER A C 1
ATOM 628 O O . SER A 1 80 ? -2.862 -6.799 2.059 1.00 94.06 80 SER A O 1
ATOM 630 N N . LEU A 1 81 ? -1.610 -5.199 1.092 1.00 95.12 81 LEU A N 1
ATOM 631 C CA . LEU A 1 81 ? -2.239 -4.085 1.799 1.00 95.12 81 LEU A CA 1
ATOM 632 C C . LEU A 1 81 ? -3.690 -3.899 1.352 1.00 95.12 81 LEU A C 1
ATOM 634 O O . LEU A 1 81 ? -4.547 -3.617 2.184 1.00 95.12 81 LEU A O 1
ATOM 638 N N . CYS A 1 82 ? -3.970 -4.118 0.065 1.00 93.44 82 CYS A N 1
ATOM 639 C CA . CYS A 1 82 ? -5.316 -3.995 -0.486 1.00 93.44 82 CYS A CA 1
ATOM 640 C C . CYS A 1 82 ? -6.277 -5.026 0.123 1.00 93.44 82 CYS A C 1
ATOM 642 O O . CYS A 1 82 ? -7.393 -4.673 0.471 1.00 93.44 82 CYS A O 1
ATOM 644 N N . GLU A 1 83 ? -5.836 -6.270 0.336 1.00 95.00 83 GLU A N 1
ATOM 645 C CA . GLU A 1 83 ? -6.668 -7.315 0.961 1.00 95.00 83 GLU A CA 1
ATOM 646 C C . GLU A 1 83 ? -7.068 -6.941 2.399 1.00 95.00 83 GLU A C 1
ATOM 648 O O . GLU A 1 83 ? -8.188 -7.193 2.839 1.00 95.00 83 GLU A O 1
ATOM 653 N N . ILE A 1 84 ? -6.153 -6.308 3.138 1.00 97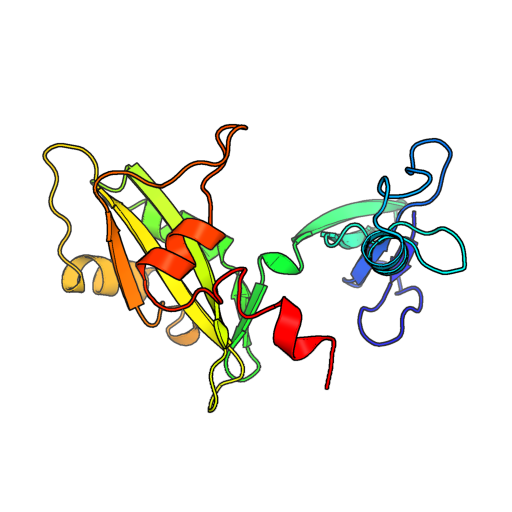.25 84 ILE A N 1
ATOM 654 C CA . ILE A 1 84 ? -6.424 -5.807 4.490 1.00 97.25 84 ILE A CA 1
ATOM 655 C C . ILE A 1 84 ? -7.402 -4.630 4.439 1.00 97.25 84 ILE A C 1
ATOM 657 O O . ILE A 1 84 ? -8.332 -4.572 5.242 1.00 97.25 84 ILE A O 1
ATOM 661 N N . GLU A 1 85 ? -7.188 -3.690 3.516 1.00 97.25 85 GLU A N 1
ATOM 662 C CA . GLU A 1 85 ? -8.074 -2.542 3.306 1.00 97.25 85 GLU A CA 1
ATOM 663 C C . GLU A 1 85 ? -9.495 -3.000 2.942 1.00 97.25 85 GLU A C 1
ATOM 665 O O . GLU A 1 85 ? -10.454 -2.546 3.558 1.00 97.25 85 GLU A O 1
ATOM 670 N N . GLU A 1 86 ? -9.638 -3.946 2.014 1.00 96.50 86 GLU A N 1
ATOM 671 C CA . GLU A 1 86 ? -10.927 -4.514 1.606 1.00 96.50 86 GLU A CA 1
ATOM 672 C C . GLU A 1 86 ? -11.638 -5.199 2.774 1.00 96.50 86 GLU A C 1
ATOM 674 O O . GLU A 1 86 ? -12.798 -4.894 3.044 1.00 96.50 86 GLU A O 1
ATOM 679 N N . ALA A 1 87 ? -10.931 -6.044 3.533 1.00 97.56 87 ALA A N 1
ATOM 680 C CA . ALA A 1 87 ? -11.507 -6.697 4.704 1.00 97.56 87 ALA A CA 1
ATOM 681 C C . ALA A 1 87 ? -11.987 -5.679 5.752 1.00 97.56 87 ALA A C 1
ATOM 683 O O . ALA A 1 87 ? -13.058 -5.845 6.324 1.00 97.56 87 ALA A O 1
ATOM 684 N N . ILE A 1 88 ? -11.231 -4.606 6.006 1.00 98.00 88 ILE A N 1
ATOM 685 C CA . ILE A 1 88 ? -11.632 -3.559 6.962 1.00 98.00 88 ILE A CA 1
ATOM 686 C C . ILE A 1 88 ? -12.820 -2.748 6.436 1.00 98.00 88 ILE A C 1
ATOM 688 O O . ILE A 1 88 ? -13.696 -2.389 7.218 1.00 98.00 88 ILE A O 1
ATOM 692 N N . ALA A 1 89 ? -12.872 -2.471 5.132 1.00 97.31 89 ALA A N 1
ATOM 693 C CA . ALA A 1 89 ? -13.954 -1.708 4.515 1.00 97.31 89 ALA A CA 1
ATOM 694 C C . ALA A 1 89 ? -15.326 -2.401 4.625 1.00 97.31 89 ALA A C 1
ATOM 696 O O . ALA A 1 89 ? -16.354 -1.729 4.568 1.00 97.31 89 ALA A O 1
ATOM 697 N N . GLU A 1 90 ? -15.361 -3.723 4.827 1.00 96.94 90 GLU A N 1
ATOM 698 C CA . GLU A 1 90 ? -16.596 -4.469 5.101 1.00 96.94 90 GLU A CA 1
ATOM 699 C C . GLU A 1 90 ? -17.157 -4.239 6.517 1.00 96.94 90 GLU A C 1
ATOM 701 O O . GLU A 1 90 ? -18.312 -4.582 6.785 1.00 96.94 90 GLU A O 1
ATOM 706 N N . TYR A 1 91 ? -16.369 -3.681 7.443 1.00 97.50 91 TYR A N 1
ATOM 707 C CA . TYR A 1 91 ? -16.812 -3.457 8.816 1.00 97.50 91 TYR A CA 1
ATOM 708 C C . TYR A 1 91 ? -17.739 -2.241 8.921 1.00 97.50 91 TYR A C 1
ATOM 710 O O . TYR A 1 91 ? -17.455 -1.152 8.417 1.00 97.50 91 TYR A O 1
ATOM 718 N N . VAL A 1 92 ? -18.856 -2.405 9.635 1.00 96.25 92 VAL A N 1
ATOM 719 C CA . VAL A 1 92 ? -19.855 -1.343 9.787 1.00 96.25 92 VAL A CA 1
ATOM 720 C C . VAL A 1 92 ? -19.267 -0.110 10.484 1.00 96.25 92 VAL A C 1
ATOM 722 O O . VAL A 1 92 ? -18.612 -0.202 11.520 1.00 96.25 92 VAL A O 1
ATOM 725 N N . GLY A 1 93 ? -19.526 1.067 9.915 1.00 96.19 93 GLY A N 1
ATOM 726 C CA . GLY A 1 93 ? -19.027 2.338 10.437 1.00 96.19 93 GLY A CA 1
ATOM 727 C C . GLY A 1 93 ? -17.637 2.733 9.938 1.00 96.19 93 GLY A C 1
ATOM 728 O O . GLY A 1 93 ? -17.168 3.807 10.310 1.00 96.19 93 GLY A O 1
ATOM 729 N N . VAL A 1 94 ? -16.982 1.931 9.089 1.00 97.56 94 VAL A N 1
ATOM 730 C CA . VAL A 1 94 ? -15.772 2.357 8.367 1.00 97.56 94 VAL A CA 1
ATOM 731 C C . VAL A 1 94 ? -16.170 3.239 7.181 1.00 97.56 94 VAL A C 1
ATOM 733 O O . VAL A 1 94 ? -17.011 2.870 6.366 1.00 97.56 94 VAL A O 1
ATOM 736 N N . ASP A 1 95 ? -15.591 4.436 7.103 1.00 96.88 95 ASP A N 1
ATOM 737 C CA . ASP A 1 95 ? -15.788 5.385 5.998 1.00 96.88 95 ASP A CA 1
ATOM 738 C C . ASP A 1 95 ? -14.706 5.214 4.928 1.00 96.88 95 ASP A C 1
ATOM 740 O O . ASP A 1 95 ? -14.983 5.114 3.736 1.00 96.88 95 ASP A O 1
ATOM 744 N N . ALA A 1 96 ? -13.455 5.120 5.376 1.00 96.88 96 ALA A N 1
ATOM 745 C CA . ALA A 1 96 ? -12.298 4.868 4.535 1.00 96.88 96 ALA A CA 1
ATOM 746 C C . ALA A 1 96 ? -11.213 4.155 5.343 1.00 96.88 96 ALA A C 1
ATOM 748 O O . ALA A 1 96 ? -11.154 4.259 6.567 1.00 96.88 96 ALA A O 1
ATOM 749 N N . THR A 1 97 ? -10.313 3.458 4.662 1.00 97.69 97 THR A N 1
ATOM 750 C CA . THR A 1 97 ? -9.177 2.787 5.297 1.00 97.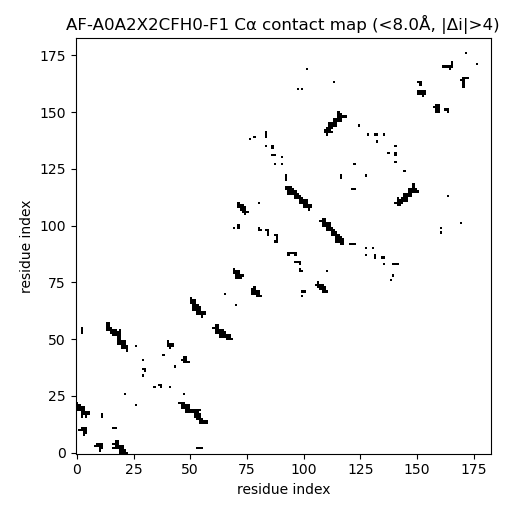69 97 THR A CA 1
ATOM 751 C C . THR A 1 97 ? -7.944 2.894 4.415 1.00 97.69 97 THR A C 1
ATOM 753 O O . THR A 1 97 ? -8.046 2.983 3.189 1.00 97.69 97 THR A O 1
ATOM 756 N N . LYS A 1 98 ? -6.772 2.947 5.045 1.00 97.31 98 LYS A N 1
ATOM 757 C CA . LYS A 1 98 ? -5.489 2.961 4.356 1.00 97.31 98 LYS A CA 1
ATOM 758 C C . LYS A 1 98 ? -4.444 2.200 5.154 1.00 97.31 98 LYS A C 1
ATOM 760 O O . LYS A 1 98 ? -4.087 2.592 6.263 1.00 97.31 98 LYS A O 1
ATOM 765 N N . ALA A 1 99 ? -3.914 1.148 4.554 1.00 96.75 99 ALA A N 1
ATOM 766 C CA . ALA A 1 99 ? -2.825 0.348 5.068 1.00 96.75 99 ALA A CA 1
ATOM 767 C C . ALA A 1 99 ? -1.490 0.796 4.453 1.00 96.75 99 ALA A C 1
ATOM 769 O O . ALA A 1 99 ? -1.412 1.231 3.299 1.00 96.75 99 ALA A O 1
ATOM 770 N N . PHE A 1 100 ? -0.418 0.707 5.234 1.00 94.94 100 PHE A N 1
ATOM 771 C CA . PHE A 1 100 ? 0.940 0.976 4.770 1.00 94.94 100 PHE A CA 1
ATOM 772 C C . PHE A 1 100 ? 1.981 0.216 5.595 1.00 94.94 100 PHE A C 1
ATOM 774 O O . PHE A 1 100 ? 1.784 -0.078 6.774 1.00 94.94 100 PHE A O 1
ATOM 781 N N . GLY A 1 101 ? 3.118 -0.068 4.956 1.00 93.00 101 GLY A N 1
ATOM 782 C CA . GLY A 1 101 ? 4.288 -0.649 5.606 1.00 93.00 101 GLY A CA 1
ATOM 783 C C . GLY A 1 101 ? 5.113 0.382 6.379 1.00 93.00 101 GLY A C 1
ATOM 784 O O . GLY A 1 101 ? 5.266 1.534 5.933 1.00 93.00 101 GLY A O 1
ATOM 785 N N . ILE A 1 102 ? 5.666 -0.049 7.511 1.00 92.81 102 ILE A N 1
ATOM 786 C CA . ILE A 1 102 ? 6.727 0.632 8.263 1.00 92.81 102 ILE A CA 1
ATOM 787 C C . ILE A 1 102 ? 7.928 -0.311 8.457 1.00 92.81 102 ILE A C 1
ATOM 789 O O . ILE A 1 102 ? 7.727 -1.524 8.533 1.00 92.81 102 ILE A O 1
ATOM 793 N N . PRO A 1 103 ? 9.164 0.207 8.583 1.00 91.12 103 PRO A N 1
ATOM 794 C CA . PRO A 1 103 ? 10.322 -0.622 8.907 1.00 91.12 103 PRO A CA 1
ATOM 795 C C . PRO A 1 103 ? 10.177 -1.331 10.261 1.00 91.12 103 PRO A C 1
ATOM 797 O O . PRO A 1 103 ? 9.689 -0.752 11.233 1.00 91.12 103 PRO A O 1
ATOM 800 N N . SER A 1 104 ? 10.654 -2.571 10.338 1.00 91.25 104 SER A N 1
ATOM 801 C CA . SER A 1 104 ? 10.697 -3.387 11.553 1.00 91.25 104 SER A CA 1
ATOM 802 C C . SER A 1 104 ? 12.056 -4.063 11.685 1.00 91.25 104 SER A C 1
ATOM 804 O O . SER A 1 104 ? 12.513 -4.725 10.755 1.00 91.25 104 SER A O 1
ATOM 806 N N . ALA A 1 105 ? 12.700 -3.924 12.846 1.00 89.12 105 ALA A N 1
ATOM 807 C CA . ALA A 1 105 ? 14.012 -4.525 13.092 1.00 89.12 105 ALA A CA 1
ATOM 808 C C . ALA A 1 105 ? 13.969 -6.064 13.068 1.00 89.12 105 ALA A C 1
ATOM 810 O O . ALA A 1 105 ? 14.914 -6.695 12.601 1.00 89.12 105 ALA A O 1
ATOM 811 N N . ASP A 1 106 ? 12.863 -6.655 13.529 1.00 90.62 106 ASP A N 1
ATOM 812 C CA . ASP A 1 106 ? 12.746 -8.107 13.703 1.00 90.62 106 ASP A CA 1
ATOM 813 C C . ASP A 1 106 ? 12.160 -8.807 12.471 1.00 90.62 106 ASP A C 1
ATOM 815 O O . ASP A 1 106 ? 12.505 -9.949 12.172 1.00 90.62 106 ASP A O 1
ATOM 819 N N . LEU A 1 107 ? 11.254 -8.134 11.755 1.00 90.31 107 LEU A N 1
ATOM 820 C CA . LEU A 1 107 ? 10.459 -8.741 10.680 1.00 90.31 107 LEU A CA 1
ATOM 821 C C . LEU A 1 107 ? 10.694 -8.108 9.303 1.00 90.31 107 LEU A C 1
ATOM 823 O O . LEU A 1 107 ? 10.040 -8.503 8.338 1.00 90.31 107 LEU A O 1
ATOM 827 N N . GLY A 1 108 ? 11.611 -7.146 9.194 1.00 92.12 108 GLY A N 1
ATOM 828 C CA . GLY A 1 108 ? 11.836 -6.350 7.986 1.00 92.12 108 GLY A CA 1
ATOM 829 C C . GLY A 1 108 ? 10.816 -5.222 7.866 1.00 92.12 108 GLY A C 1
ATOM 830 O O . GLY A 1 108 ? 11.179 -4.049 7.945 1.00 92.12 108 GLY A O 1
ATOM 831 N N . GLU A 1 109 ? 9.534 -5.569 7.763 1.00 93.50 109 GLU A N 1
ATOM 832 C CA . GLU A 1 109 ? 8.430 -4.611 7.715 1.00 93.50 109 GLU A CA 1
ATOM 833 C C . GLU A 1 109 ? 7.260 -5.013 8.622 1.00 93.50 109 GLU A C 1
ATOM 835 O O . GLU A 1 109 ? 7.086 -6.177 8.985 1.00 93.50 109 GLU A O 1
ATOM 840 N N . GLU A 1 110 ? 6.438 -4.030 8.983 1.00 95.19 110 GLU A N 1
ATOM 841 C CA . GLU A 1 110 ? 5.184 -4.199 9.715 1.00 95.19 110 GLU A CA 1
ATOM 842 C C . GLU A 1 110 ? 4.044 -3.440 9.045 1.00 95.19 110 GLU A C 1
ATOM 844 O O . GLU A 1 110 ? 4.260 -2.401 8.422 1.00 95.19 110 GLU A O 1
ATOM 849 N N . VAL A 1 111 ? 2.821 -3.951 9.197 1.00 96.50 111 VAL A N 1
ATOM 850 C CA . VAL A 1 111 ? 1.623 -3.332 8.616 1.00 96.50 111 VAL A CA 1
ATOM 851 C C . VAL A 1 111 ? 0.904 -2.491 9.658 1.00 96.50 111 VAL A C 1
ATOM 853 O O . VAL A 1 111 ? 0.520 -2.995 10.717 1.00 96.50 111 VAL A O 1
ATOM 856 N N . ILE A 1 112 ? 0.671 -1.229 9.314 1.00 96.81 112 ILE A N 1
ATOM 857 C CA . ILE A 1 112 ? -0.140 -0.277 10.072 1.00 96.81 112 ILE A CA 1
ATOM 858 C C . ILE A 1 112 ? -1.352 0.097 9.228 1.00 96.81 112 ILE A C 1
ATOM 860 O O . ILE A 1 112 ? -1.233 0.232 8.008 1.00 96.81 112 ILE A O 1
ATOM 864 N N . VAL A 1 113 ? -2.506 0.279 9.868 1.00 98.06 113 VAL A N 1
ATOM 865 C CA . VAL A 1 113 ? -3.718 0.736 9.185 1.00 98.06 113 VAL A CA 1
ATOM 866 C C . VAL A 1 113 ? -4.279 1.984 9.849 1.00 98.06 113 VAL A C 1
ATOM 868 O O . VAL A 1 113 ? -4.461 2.022 11.063 1.00 98.06 113 VAL A O 1
ATOM 871 N N . ALA A 1 114 ? -4.580 2.991 9.035 1.00 98.00 114 ALA A N 1
ATOM 872 C CA . ALA A 1 114 ? -5.401 4.134 9.397 1.00 98.00 114 ALA A CA 1
ATOM 873 C C . ALA A 1 114 ? -6.848 3.892 8.943 1.00 98.00 114 ALA A C 1
ATOM 875 O O . ALA A 1 114 ? -7.077 3.446 7.821 1.00 98.00 114 ALA A O 1
ATOM 876 N N . ILE A 1 115 ? -7.819 4.206 9.796 1.00 98.44 115 ILE A N 1
ATOM 877 C CA . ILE A 1 115 ? -9.246 3.949 9.588 1.00 98.44 115 ILE A CA 1
ATOM 878 C C . ILE A 1 115 ? -10.013 5.237 9.862 1.00 98.44 115 ILE A C 1
ATOM 880 O O . ILE A 1 115 ? -9.990 5.749 10.976 1.00 98.44 115 ILE A O 1
ATOM 884 N N . CYS A 1 116 ? -10.706 5.757 8.857 1.00 97.62 116 CYS A N 1
ATOM 885 C CA . CYS A 1 116 ? -11.640 6.860 9.006 1.00 97.62 116 CYS A CA 1
ATOM 886 C C . CYS A 1 116 ? -12.998 6.295 9.434 1.00 97.62 116 CYS A C 1
ATOM 888 O O . CYS A 1 116 ? -13.533 5.400 8.776 1.00 97.62 116 CYS A O 1
ATOM 890 N N . VAL A 1 117 ? -13.542 6.787 10.544 1.00 97.69 117 VAL A N 1
ATOM 891 C CA . VAL A 1 117 ? -14.817 6.326 11.104 1.00 97.69 117 VAL A CA 1
ATOM 892 C C . VAL A 1 117 ? -15.947 7.223 10.611 1.00 97.69 117 VAL A C 1
ATOM 894 O O . VAL A 1 117 ? -15.869 8.449 10.699 1.00 97.69 117 VAL A O 1
ATOM 897 N N . GLN A 1 118 ? -17.029 6.610 10.135 1.00 96.62 118 GLN A N 1
ATOM 898 C CA . GLN A 1 118 ? -18.231 7.320 9.714 1.00 96.62 118 GLN A CA 1
ATOM 899 C C . GLN A 1 118 ? -18.802 8.157 10.861 1.00 96.62 118 GLN A C 1
ATOM 901 O O . GLN A 1 118 ? -18.855 7.742 12.022 1.00 96.62 118 GLN A O 1
ATOM 906 N N . LYS A 1 119 ? -19.308 9.347 10.532 1.00 94.38 119 LYS A N 1
ATOM 907 C CA . LYS A 1 119 ? -19.912 10.242 11.521 1.00 94.38 119 LYS A CA 1
ATOM 908 C C . LYS A 1 119 ? -21.078 9.557 12.247 1.00 94.38 119 LYS A C 1
ATOM 910 O O . LYS A 1 119 ? -22.037 9.121 11.620 1.00 94.38 119 LYS A O 1
ATOM 915 N N . GLY A 1 120 ? -21.022 9.541 13.579 1.00 94.06 120 GLY A N 1
ATOM 916 C CA . GLY A 1 120 ? -22.045 8.925 14.432 1.00 94.06 120 GLY A CA 1
ATOM 917 C C . GLY A 1 120 ? -21.810 7.443 14.736 1.00 94.06 120 GLY A C 1
ATOM 918 O O . GLY A 1 120 ? -22.556 6.883 15.535 1.00 94.06 120 GLY A O 1
ATOM 919 N N . TYR A 1 121 ? -20.770 6.835 14.162 1.00 95.81 121 TYR A N 1
ATOM 920 C CA . TYR A 1 121 ? -20.295 5.506 14.536 1.00 95.81 121 TYR A CA 1
ATOM 921 C C . TYR A 1 121 ? -19.136 5.594 15.531 1.00 95.81 121 TYR A C 1
ATOM 923 O O . TYR A 1 121 ? -18.435 6.601 15.628 1.00 95.81 121 TYR A O 1
ATOM 931 N N . SER A 1 122 ? -18.936 4.506 16.269 1.00 93.75 122 SER A N 1
ATOM 932 C CA . SER A 1 122 ? -17.753 4.253 17.084 1.00 93.75 122 SER A CA 1
ATOM 933 C C . SER A 1 122 ? -17.335 2.813 16.831 1.00 93.75 122 SER A C 1
ATOM 935 O O . SER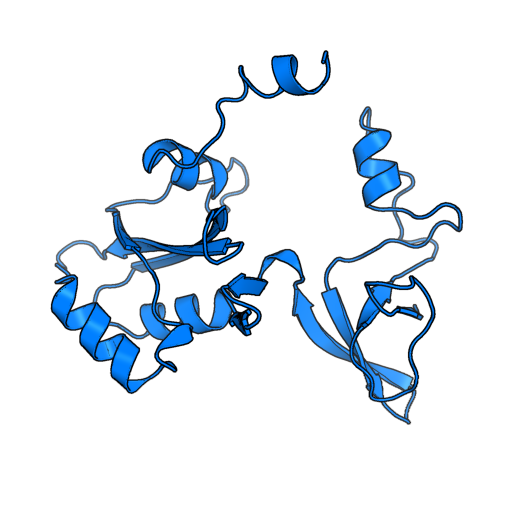 A 1 122 ? -18.179 1.922 16.886 1.00 93.75 122 SER A O 1
ATOM 937 N N . ILE A 1 123 ? -16.054 2.591 16.553 1.00 95.38 123 ILE A N 1
ATOM 938 C CA . ILE A 1 123 ? -15.500 1.260 16.298 1.00 95.38 123 ILE A CA 1
ATOM 939 C C . ILE A 1 123 ? -14.591 0.897 17.469 1.00 95.38 123 ILE A C 1
ATOM 941 O O . ILE A 1 123 ? -13.673 1.649 17.795 1.00 95.38 123 ILE A O 1
ATOM 945 N N . GLY A 1 124 ? -14.850 -0.244 18.109 1.00 95.12 124 GLY A N 1
ATOM 946 C CA . GLY A 1 124 ? -13.942 -0.810 19.100 1.00 95.12 124 GLY A CA 1
ATOM 947 C C . GLY A 1 124 ? -12.780 -1.531 18.417 1.00 95.12 124 GLY A C 1
ATOM 948 O O . GLY A 1 124 ? -13.000 -2.377 17.553 1.00 95.12 124 GLY A O 1
ATOM 949 N N . GLU A 1 125 ? -11.538 -1.238 18.816 1.00 96.06 125 GLU A N 1
ATOM 950 C CA . GLU A 1 125 ? -10.357 -1.885 18.222 1.00 96.06 125 GLU A CA 1
ATOM 951 C C . GLU A 1 125 ? -10.393 -3.412 18.384 1.00 96.06 125 GLU A C 1
ATOM 953 O O . GLU A 1 125 ? -10.093 -4.140 17.439 1.00 96.06 125 GLU A O 1
ATOM 958 N N . SER A 1 126 ? -10.782 -3.908 19.563 1.00 96.25 126 SER A N 1
ATOM 959 C CA . SER A 1 126 ? -10.855 -5.346 19.841 1.00 96.25 126 SER A CA 1
ATOM 960 C C . SER A 1 126 ? -11.868 -6.059 18.945 1.00 96.25 126 SER A C 1
ATOM 962 O O . SER A 1 126 ? -11.524 -7.072 18.345 1.00 96.25 126 SER A O 1
ATOM 964 N N . GLU A 1 127 ? -13.068 -5.494 18.789 1.00 96.38 127 GLU A N 1
ATOM 965 C CA . GLU A 1 127 ? -14.131 -6.057 17.943 1.00 96.38 127 GLU A CA 1
ATOM 966 C C . GLU A 1 127 ? -13.706 -6.099 16.472 1.00 96.38 127 GLU A C 1
ATOM 968 O O . GLU A 1 127 ? -13.864 -7.116 15.797 1.00 96.38 127 GLU A O 1
ATOM 973 N N . LEU A 1 128 ? -13.086 -5.021 15.981 1.00 97.44 128 LEU A N 1
ATOM 974 C CA . LEU A 1 128 ? -12.562 -4.989 14.621 1.00 97.44 128 LEU A CA 1
ATOM 975 C C . LEU A 1 128 ? -11.431 -6.010 14.429 1.00 97.44 128 LEU A C 1
ATOM 977 O O . LEU A 1 128 ? -11.366 -6.680 13.401 1.00 97.44 128 LEU A O 1
ATOM 981 N N . ARG A 1 129 ? -10.535 -6.174 15.408 1.00 97.19 129 ARG A N 1
ATOM 982 C CA . ARG A 1 129 ? -9.472 -7.188 15.329 1.00 97.19 129 ARG A CA 1
ATOM 983 C C . ARG A 1 129 ? -10.031 -8.606 15.291 1.00 97.19 129 ARG A C 1
ATOM 985 O O . ARG A 1 129 ? -9.525 -9.406 14.508 1.00 97.19 129 ARG A O 1
ATOM 992 N N . GLU A 1 130 ? -11.043 -8.913 16.096 1.00 97.19 130 GLU A N 1
ATOM 993 C CA . GLU A 1 130 ? -11.734 -10.209 16.066 1.00 97.19 130 GLU A CA 1
ATOM 994 C C . GLU A 1 130 ? -12.377 -10.449 14.696 1.00 97.19 130 GLU A C 1
ATOM 996 O O . GLU A 1 130 ? -12.118 -11.471 14.062 1.00 97.19 130 GLU A O 1
ATOM 1001 N N . PHE A 1 131 ? -13.092 -9.454 14.168 1.00 97.50 131 PHE A N 1
ATOM 1002 C CA . PHE A 1 131 ? -13.685 -9.506 12.832 1.00 97.50 131 PHE A CA 1
ATOM 1003 C C . PHE A 1 131 ? -12.657 -9.791 11.722 1.00 97.50 131 PHE A C 1
ATOM 1005 O O . PHE A 1 131 ? -12.932 -10.563 10.796 1.00 97.50 131 PHE A O 1
ATOM 1012 N N . LEU A 1 132 ? -11.463 -9.192 11.807 1.00 97.50 132 LEU A N 1
ATOM 1013 C CA . LEU A 1 132 ? -10.378 -9.435 10.853 1.00 97.50 132 LEU A CA 1
ATOM 1014 C C . LEU A 1 132 ? -9.755 -10.823 11.015 1.00 97.50 132 LEU A C 1
ATOM 1016 O O . LEU A 1 132 ? -9.380 -11.430 10.016 1.00 97.50 132 LEU A O 1
ATOM 1020 N N . GLN A 1 133 ? -9.651 -11.348 12.238 1.00 96.94 133 GLN A N 1
ATOM 1021 C CA . GLN A 1 133 ? -9.109 -12.690 12.495 1.00 96.94 133 GLN A CA 1
ATOM 1022 C C . GLN A 1 133 ? -9.972 -13.810 11.907 1.00 96.94 133 GLN A C 1
ATOM 1024 O O . GLN A 1 133 ? -9.447 -14.874 11.588 1.00 96.94 133 GLN A O 1
ATOM 1029 N N . GLU A 1 134 ? -11.269 -13.571 11.721 1.00 96.69 134 GLU A N 1
ATOM 1030 C CA . GLU A 1 134 ? -12.170 -14.510 11.047 1.00 96.69 134 GLU A CA 1
ATOM 1031 C C . GLU A 1 134 ? -12.000 -14.528 9.518 1.00 96.69 134 GLU A C 1
ATOM 1033 O O . GLU A 1 134 ? -12.391 -15.497 8.868 1.00 96.69 134 GLU A O 1
ATOM 1038 N N . ARG A 1 135 ? -11.429 -13.466 8.933 1.00 95.81 135 ARG A N 1
ATOM 1039 C CA . ARG A 1 135 ? -11.355 -13.251 7.472 1.00 95.81 135 ARG A CA 1
ATOM 1040 C C . ARG A 1 135 ? -9.950 -13.363 6.907 1.00 95.81 135 ARG A C 1
ATOM 1042 O O . ARG A 1 135 ? -9.771 -13.765 5.762 1.00 95.81 135 ARG A O 1
ATOM 1049 N N . LEU A 1 136 ? -8.952 -13.000 7.701 1.00 96.62 136 LEU A N 1
ATOM 1050 C CA . LEU A 1 136 ? -7.564 -12.919 7.285 1.00 96.62 136 LEU A CA 1
ATOM 1051 C C . LEU A 1 136 ? -6.720 -13.942 8.037 1.00 96.62 136 LEU A C 1
ATOM 1053 O O . LEU A 1 136 ? -6.909 -14.209 9.223 1.00 96.62 136 LEU A O 1
ATOM 1057 N N . ALA A 1 137 ? -5.705 -14.471 7.356 1.00 96.25 137 ALA A N 1
ATOM 1058 C CA . ALA A 1 137 ? -4.700 -15.287 8.018 1.00 96.25 137 ALA A CA 1
ATOM 1059 C C . ALA A 1 137 ? -3.990 -14.482 9.122 1.00 96.25 137 ALA A C 1
ATOM 1061 O O . ALA A 1 137 ? -3.724 -13.289 8.968 1.00 96.25 137 ALA A O 1
ATOM 1062 N N . ARG A 1 138 ? -3.608 -15.147 10.222 1.00 94.62 138 ARG A N 1
ATOM 1063 C CA . ARG A 1 138 ? -3.008 -14.503 11.409 1.00 94.62 138 ARG A CA 1
ATOM 1064 C C . ARG A 1 138 ? -1.826 -13.582 11.080 1.00 94.62 138 ARG A C 1
ATOM 1066 O O . ARG A 1 138 ? -1.688 -12.522 11.679 1.00 94.62 138 ARG A O 1
ATOM 1073 N N . TYR A 1 139 ? -0.987 -13.969 10.120 1.00 93.44 139 TYR A N 1
ATOM 1074 C CA . TYR A 1 139 ? 0.180 -13.193 9.694 1.00 93.44 139 TYR A CA 1
ATOM 1075 C C . TYR A 1 139 ? -0.162 -12.002 8.786 1.00 93.44 139 TYR A C 1
ATOM 1077 O O . TYR A 1 139 ? 0.753 -11.294 8.387 1.00 93.44 139 TYR A O 1
ATOM 1085 N N . LYS A 1 140 ? -1.433 -11.749 8.457 1.00 96.19 140 LYS A N 1
ATOM 1086 C CA . LYS A 1 140 ? -1.902 -10.547 7.745 1.00 96.19 140 LYS A CA 1
ATOM 1087 C C . LYS A 1 140 ? -2.550 -9.530 8.682 1.00 96.19 140 LYS A C 1
ATOM 1089 O O . LYS A 1 140 ? -2.760 -8.391 8.290 1.00 96.19 140 LYS A O 1
ATOM 1094 N N . ILE A 1 141 ? -2.836 -9.915 9.928 1.00 97.19 141 ILE A N 1
ATOM 1095 C CA . ILE A 1 141 ? -3.447 -9.010 10.904 1.00 97.19 141 ILE A CA 1
ATOM 1096 C C . ILE A 1 141 ? -2.509 -7.816 11.144 1.00 97.19 141 ILE A C 1
ATOM 1098 O O . ILE A 1 141 ? -1.326 -8.037 11.455 1.00 97.19 141 ILE A O 1
ATOM 1102 N N . PRO A 1 142 ? -2.999 -6.569 10.991 1.00 96.88 142 PRO A N 1
ATOM 1103 C CA . PRO A 1 142 ? -2.189 -5.380 11.211 1.00 96.88 142 PRO A CA 1
ATOM 1104 C C . PRO A 1 142 ? -1.619 -5.325 12.621 1.00 96.88 142 PRO A C 1
ATOM 1106 O O . PRO A 1 142 ? -2.266 -5.728 13.595 1.00 96.88 142 PRO A O 1
ATOM 1109 N N . LYS A 1 143 ? -0.408 -4.782 12.736 1.00 95.56 143 LYS A N 1
ATOM 1110 C CA . LYS A 1 143 ? 0.222 -4.547 14.033 1.00 95.56 143 LYS A CA 1
ATOM 1111 C C . LYS A 1 143 ? -0.578 -3.516 14.823 1.00 95.56 143 LYS A C 1
ATOM 1113 O O . LYS A 1 143 ? -0.929 -3.768 15.973 1.00 95.56 143 LYS A O 1
ATOM 1118 N N . GLU A 1 144 ? -0.943 -2.411 14.181 1.00 96.19 144 GLU A N 1
ATOM 1119 C CA . GLU A 1 144 ? -1.670 -1.304 14.806 1.00 96.19 144 GLU A CA 1
ATOM 1120 C C . GLU A 1 144 ? -2.822 -0.828 13.920 1.00 96.19 144 GLU A C 1
ATOM 1122 O O . GLU A 1 144 ? -2.712 -0.827 12.689 1.00 96.19 144 GLU A O 1
ATOM 1127 N N . LEU A 1 145 ? -3.913 -0.423 14.573 1.00 97.94 145 LEU A N 1
ATOM 1128 C CA . LEU A 1 145 ? -5.092 0.180 13.962 1.00 97.94 145 LEU A CA 1
ATOM 1129 C C . LEU A 1 145 ? -5.262 1.579 14.558 1.00 97.94 145 LEU A C 1
ATOM 1131 O O . LEU A 1 145 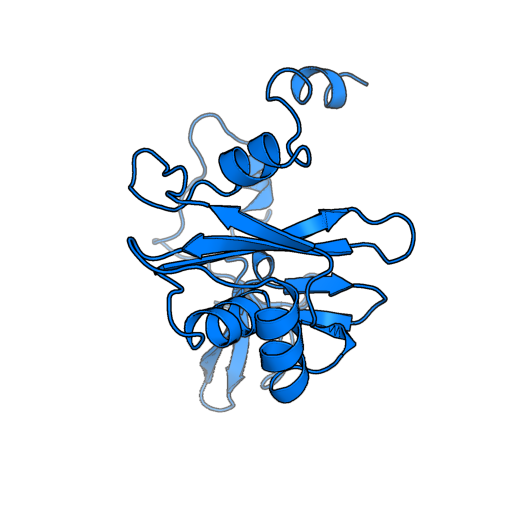? -5.384 1.724 15.771 1.00 97.94 145 LEU A O 1
ATOM 1135 N N . HIS A 1 146 ? -5.267 2.601 13.710 1.00 97.81 146 HIS A N 1
ATOM 1136 C CA . HIS A 1 146 ? -5.363 4.000 14.119 1.00 97.81 146 HIS A CA 1
ATOM 1137 C C . HIS A 1 146 ? -6.648 4.611 13.581 1.00 97.81 146 HIS A C 1
ATOM 1139 O O . HIS A 1 146 ? -6.903 4.552 12.381 1.00 97.81 146 HIS A O 1
ATOM 1145 N N . PHE A 1 147 ? -7.454 5.208 14.455 1.00 97.50 147 PHE A N 1
ATOM 1146 C CA . PHE A 1 147 ? -8.775 5.727 14.103 1.00 97.50 147 PHE A CA 1
ATOM 1147 C C . PHE A 1 147 ? -8.752 7.243 13.901 1.00 97.50 147 PHE A C 1
ATOM 1149 O O . PHE A 1 147 ? -8.178 7.986 14.694 1.00 97.50 147 PHE A O 1
ATOM 1156 N N . PHE A 1 148 ? -9.417 7.693 12.844 1.00 97.00 148 PHE A N 1
ATOM 1157 C CA . PHE A 1 148 ? -9.489 9.073 12.391 1.00 97.00 148 PHE A CA 1
ATOM 1158 C C . PHE A 1 148 ? -10.947 9.468 12.174 1.00 97.00 148 PHE A C 1
ATOM 1160 O O . PHE A 1 148 ? -11.791 8.640 11.841 1.00 97.00 148 PHE A O 1
ATOM 1167 N N . THR A 1 149 ? -11.241 10.755 12.325 1.00 94.88 149 THR A N 1
ATOM 1168 C CA . THR A 1 149 ? -12.527 11.332 11.902 1.00 94.88 149 THR A CA 1
ATOM 1169 C C . THR A 1 149 ? -12.487 11.854 10.469 1.00 94.88 149 THR A C 1
ATOM 1171 O O . THR A 1 149 ? -13.532 12.052 9.863 1.00 94.88 149 THR A O 1
ATOM 1174 N N . GLU A 1 150 ? -11.288 12.143 9.961 1.00 94.75 150 GLU A N 1
ATOM 1175 C CA . GLU A 1 150 ? -11.034 12.620 8.605 1.00 94.75 150 GLU A CA 1
ATOM 1176 C C . GLU A 1 150 ? -9.584 12.291 8.232 1.00 94.75 150 GLU A C 1
ATOM 1178 O O . GLU A 1 150 ? -8.689 12.351 9.084 1.00 94.75 150 GLU A O 1
ATOM 1183 N N . PHE A 1 151 ? -9.342 11.948 6.968 1.00 96.88 151 PHE A N 1
ATOM 1184 C CA . PHE A 1 151 ? -7.990 11.740 6.461 1.00 96.88 151 PHE A CA 1
ATOM 1185 C C . PHE A 1 151 ? -7.395 13.021 5.870 1.00 96.88 151 PHE A C 1
ATOM 1187 O O . PHE A 1 151 ? -8.106 13.827 5.276 1.00 96.88 151 PHE A O 1
ATOM 1194 N N . PRO A 1 152 ? -6.068 13.213 5.967 1.00 95.56 152 PRO A N 1
ATOM 1195 C CA . PRO A 1 152 ? -5.396 14.211 5.157 1.00 95.56 152 PRO A CA 1
ATOM 1196 C C . PRO A 1 152 ? -5.453 13.795 3.681 1.00 95.56 152 PRO A C 1
ATOM 1198 O O . PRO A 1 152 ? -5.249 12.629 3.333 1.00 95.56 152 PRO A O 1
ATOM 1201 N N . HIS A 1 153 ? -5.686 14.768 2.803 1.00 95.06 153 HIS A N 1
ATOM 1202 C CA . HIS A 1 153 ? -5.697 14.571 1.358 1.00 95.06 153 HIS A CA 1
ATOM 1203 C C . HIS A 1 153 ? -4.643 15.448 0.681 1.00 95.06 153 HIS A C 1
ATOM 1205 O O . HIS A 1 153 ? -4.409 16.597 1.050 1.00 95.06 153 HIS A O 1
ATOM 1211 N N . THR A 1 154 ? -4.029 14.899 -0.360 1.00 92.19 154 THR A N 1
ATOM 1212 C CA . THR A 1 154 ? -3.180 15.629 -1.304 1.00 92.19 154 THR A CA 1
ATOM 1213 C C . THR A 1 154 ? -4.004 16.667 -2.085 1.00 92.19 154 THR A C 1
ATOM 1215 O O . THR A 1 154 ? -5.224 16.517 -2.200 1.00 92.19 154 THR A O 1
ATOM 1218 N N . PRO A 1 155 ? -3.378 17.675 -2.727 1.00 90.69 155 PRO A N 1
ATOM 1219 C CA . PRO A 1 155 ? -4.102 18.654 -3.548 1.00 90.69 155 PRO A CA 1
ATOM 1220 C C . PRO A 1 155 ? -4.926 18.047 -4.696 1.00 90.69 155 PRO A C 1
ATOM 1222 O O . PRO A 1 155 ? -5.849 18.683 -5.193 1.00 90.69 155 PRO A O 1
ATOM 1225 N N . CYS A 1 156 ? -4.608 16.820 -5.123 1.00 89.50 156 CYS A N 1
ATOM 1226 C CA . CYS A 1 156 ? -5.367 16.080 -6.132 1.00 89.50 156 CYS A CA 1
ATOM 1227 C C . CYS A 1 156 ? -6.464 15.169 -5.544 1.00 89.50 156 CYS A C 1
ATOM 1229 O O . CYS A 1 156 ? -7.038 14.363 -6.272 1.00 89.50 156 CYS A O 1
ATOM 1231 N N . GLY A 1 157 ? -6.753 15.275 -4.244 1.00 88.06 157 GLY A N 1
ATOM 1232 C CA . GLY A 1 157 ? -7.844 14.574 -3.562 1.00 88.06 157 GLY A CA 1
ATOM 1233 C C . GLY A 1 157 ? -7.522 13.150 -3.098 1.00 88.06 157 GLY A C 1
ATOM 1234 O O . GLY A 1 157 ? -8.335 12.532 -2.414 1.00 88.06 157 GLY A O 1
ATOM 1235 N N . LYS A 1 158 ? -6.337 12.609 -3.404 1.00 91.38 158 LYS A N 1
ATOM 1236 C CA . LYS A 1 158 ? -5.916 11.290 -2.894 1.00 91.38 158 LYS A CA 1
ATOM 1237 C C . LYS A 1 158 ? -5.560 11.373 -1.414 1.00 91.38 158 LYS A C 1
ATOM 1239 O O . LYS A 1 158 ? -4.986 12.382 -1.014 1.00 91.38 158 LYS A O 1
ATOM 1244 N N . ILE A 1 159 ? -5.820 10.309 -0.651 1.00 93.94 159 ILE A N 1
ATOM 1245 C CA . ILE A 1 159 ? -5.346 10.174 0.737 1.00 93.94 159 ILE A CA 1
ATOM 1246 C C . ILE A 1 159 ? -3.830 10.404 0.774 1.00 93.94 159 ILE A C 1
ATOM 1248 O O . ILE A 1 159 ? -3.077 9.776 0.024 1.00 93.94 159 ILE A O 1
ATOM 1252 N N . ASP A 1 160 ? -3.387 11.312 1.638 1.00 94.75 160 ASP A N 1
ATOM 1253 C CA . ASP A 1 160 ? -1.976 11.618 1.832 1.00 94.75 160 ASP A CA 1
ATOM 1254 C C . ASP A 1 160 ? -1.359 10.651 2.851 1.00 94.75 160 ASP A C 1
ATOM 1256 O O . ASP A 1 160 ? -1.364 10.870 4.064 1.00 94.75 160 ASP A O 1
ATOM 1260 N N . VAL A 1 161 ? -0.812 9.550 2.333 1.00 92.31 161 VAL A N 1
ATOM 1261 C CA . VAL A 1 161 ? -0.158 8.510 3.141 1.00 92.31 161 VAL A CA 1
ATOM 1262 C C . VAL A 1 161 ? 1.049 9.059 3.910 1.00 92.31 161 VAL A C 1
ATOM 1264 O O . VAL A 1 161 ? 1.338 8.580 5.003 1.00 92.31 161 VAL A O 1
ATOM 1267 N N . GLN A 1 162 ? 1.756 10.062 3.378 1.00 90.56 162 GLN A N 1
ATOM 1268 C CA . GLN A 1 162 ? 2.911 10.640 4.072 1.00 90.56 162 GLN A CA 1
ATOM 1269 C C . GLN A 1 162 ? 2.464 11.506 5.248 1.00 90.56 162 GLN A C 1
ATOM 1271 O O . GLN A 1 162 ? 3.038 11.404 6.332 1.00 90.56 162 GLN A O 1
ATOM 1276 N N . ALA A 1 163 ? 1.400 12.291 5.071 1.00 93.19 163 ALA A N 1
ATOM 1277 C CA . ALA A 1 163 ? 0.790 13.038 6.164 1.00 93.19 163 ALA A CA 1
ATOM 1278 C C . ALA A 1 163 ? 0.250 12.103 7.260 1.00 93.19 163 ALA A C 1
ATOM 1280 O O . ALA A 1 163 ? 0.510 12.353 8.437 1.00 93.19 163 ALA A O 1
ATOM 1281 N N . LEU A 1 164 ? -0.411 10.997 6.889 1.00 94.62 164 LEU A N 1
ATOM 1282 C CA . LEU A 1 164 ? -0.841 9.964 7.844 1.00 94.62 164 LEU A CA 1
ATOM 1283 C C . LEU A 1 164 ? 0.347 9.384 8.622 1.00 94.62 164 LEU A C 1
ATOM 1285 O O . LEU A 1 164 ? 0.329 9.359 9.850 1.00 94.62 164 LEU A O 1
ATOM 1289 N N . LYS A 1 165 ? 1.414 8.967 7.926 1.00 93.38 165 LYS A N 1
ATOM 1290 C CA . LYS A 1 165 ? 2.632 8.454 8.570 1.00 93.38 165 LYS A CA 1
ATOM 1291 C C . LYS A 1 165 ? 3.232 9.470 9.537 1.00 93.38 165 LYS A C 1
ATOM 1293 O O . LYS A 1 165 ? 3.628 9.091 10.635 1.00 93.38 165 LYS A O 1
ATOM 1298 N N . LEU A 1 166 ? 3.287 10.747 9.163 1.00 93.38 166 LEU A N 1
ATOM 1299 C CA . LEU A 1 166 ? 3.821 11.805 10.019 1.00 93.38 166 LEU A CA 1
ATOM 1300 C C . LEU A 1 166 ? 2.961 12.026 11.273 1.00 93.38 166 LEU A C 1
ATOM 1302 O O . LEU A 1 166 ? 3.511 12.121 12.366 1.00 93.38 166 LEU A O 1
ATOM 1306 N N . GLN A 1 167 ? 1.631 12.061 11.134 1.00 94.12 167 GLN A N 1
ATOM 1307 C CA . GLN A 1 167 ? 0.698 12.199 12.262 1.00 94.12 167 GLN A CA 1
ATOM 1308 C C . GLN A 1 167 ? 0.819 11.045 13.264 1.00 94.12 167 GLN A C 1
ATOM 1310 O O . GLN A 1 167 ? 0.664 11.253 14.464 1.00 94.12 167 GLN A O 1
ATOM 1315 N N . LEU A 1 168 ? 1.135 9.849 12.768 1.00 93.62 168 LEU A N 1
ATOM 1316 C CA . LEU A 1 168 ? 1.313 8.639 13.569 1.00 93.62 168 LEU A CA 1
ATOM 1317 C C . LEU A 1 168 ? 2.752 8.438 14.075 1.00 93.62 168 LEU A C 1
ATOM 1319 O O . LEU A 1 168 ? 3.031 7.457 14.755 1.00 93.62 168 LEU A O 1
ATOM 1323 N N . GLY A 1 169 ? 3.677 9.350 13.757 1.00 92.19 169 GLY A N 1
ATOM 1324 C CA . GLY A 1 169 ? 5.070 9.279 14.212 1.00 92.19 169 GLY A CA 1
ATOM 1325 C C . GLY A 1 169 ? 5.977 8.329 13.417 1.00 92.19 169 GLY A C 1
ATOM 1326 O O . GLY A 1 169 ? 7.098 8.071 13.844 1.00 92.19 169 GLY A O 1
ATOM 1327 N N . TYR A 1 170 ? 5.534 7.836 12.257 1.00 87.62 170 TYR A N 1
ATOM 1328 C CA . TYR A 1 170 ? 6.331 7.003 11.340 1.00 87.62 170 TYR A CA 1
ATOM 1329 C C . TYR A 1 170 ? 6.943 7.778 10.168 1.00 87.62 170 TYR A C 1
ATOM 1331 O O . TYR A 1 170 ? 7.713 7.222 9.384 1.00 87.62 170 TYR A O 1
ATOM 1339 N N . GLY A 1 171 ? 6.544 9.035 9.982 1.00 69.75 171 GLY A N 1
ATOM 1340 C CA . GLY A 1 171 ? 7.061 9.889 8.920 1.00 69.75 171 GLY A CA 1
ATOM 1341 C C . GLY A 1 171 ? 8.471 10.386 9.232 1.00 69.75 171 GLY A C 1
ATOM 1342 O O . GLY A 1 171 ? 8.787 10.715 10.372 1.00 69.75 171 GLY A O 1
ATOM 1343 N N . VAL A 1 172 ? 9.298 10.503 8.197 1.00 57.94 172 VAL A N 1
ATOM 1344 C CA . VAL A 1 172 ? 10.543 11.278 8.251 1.00 57.94 172 VAL A CA 1
ATOM 1345 C C . VAL A 1 172 ? 10.185 12.715 7.869 1.00 57.94 172 VAL A C 1
ATOM 1347 O O . VAL A 1 172 ? 9.510 12.937 6.863 1.00 57.94 172 VAL A O 1
ATOM 1350 N N . SER A 1 173 ? 10.570 13.704 8.678 1.00 47.03 173 SER A N 1
ATOM 1351 C CA . SER A 1 173 ? 10.325 15.107 8.331 1.00 47.03 173 SER A CA 1
ATOM 1352 C C . SER A 1 173 ? 11.118 15.461 7.072 1.00 47.03 173 SER A C 1
ATOM 1354 O O . SER A 1 173 ? 12.274 15.074 6.941 1.00 47.03 173 SER A O 1
ATOM 1356 N N . ILE A 1 174 ? 10.554 16.268 6.167 1.00 45.41 174 ILE A N 1
ATOM 1357 C CA . ILE A 1 174 ? 11.244 16.748 4.946 1.00 45.41 174 ILE A CA 1
ATOM 1358 C C . ILE A 1 174 ? 12.574 17.471 5.280 1.00 45.41 174 ILE A C 1
ATOM 1360 O O . ILE A 1 174 ? 13.459 17.607 4.437 1.00 45.41 174 ILE A O 1
ATOM 1364 N N . LYS A 1 175 ? 12.761 17.924 6.530 1.00 42.75 175 LYS A N 1
ATOM 1365 C CA . LYS A 1 175 ? 14.040 18.481 7.004 1.00 42.75 175 LYS A CA 1
ATOM 1366 C C . LYS A 1 175 ? 15.153 17.435 7.158 1.00 42.75 175 LYS A C 1
ATOM 1368 O O . LYS A 1 175 ? 16.316 17.804 7.021 1.00 42.75 175 LYS A O 1
ATOM 1373 N N . ASP A 1 176 ? 14.815 16.172 7.390 1.00 36.78 176 ASP A N 1
ATOM 1374 C CA . ASP A 1 176 ? 15.774 15.102 7.676 1.00 36.78 176 ASP A CA 1
ATOM 1375 C C . ASP A 1 176 ? 16.295 14.421 6.394 1.00 36.78 176 ASP A C 1
ATOM 1377 O O . ASP A 1 176 ? 17.438 13.967 6.369 1.00 36.78 176 ASP A O 1
ATOM 1381 N N . GLU A 1 177 ? 15.536 14.451 5.287 1.00 33.81 177 GLU A N 1
ATOM 1382 C CA . GLU A 1 177 ? 15.985 13.942 3.973 1.00 33.81 177 GLU A CA 1
ATOM 1383 C C . GLU A 1 177 ? 17.2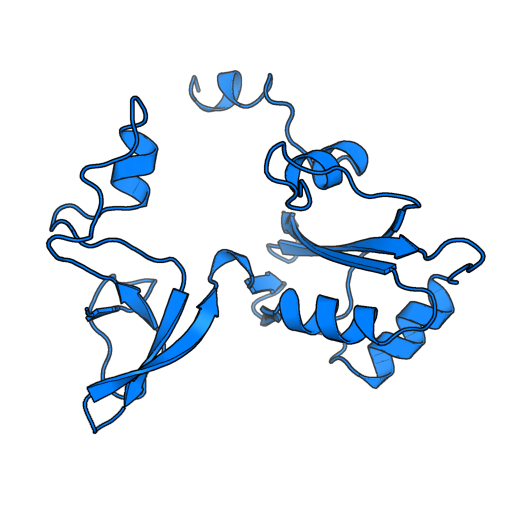63 14.638 3.478 1.00 33.81 177 GLU A C 1
ATOM 1385 O O . GLU A 1 177 ? 18.153 13.988 2.933 1.00 33.81 177 GLU A O 1
ATOM 1390 N N . LYS A 1 178 ? 17.415 15.950 3.719 1.00 33.38 178 LYS A N 1
ATOM 1391 C CA . LYS A 1 178 ? 18.613 16.701 3.295 1.00 33.38 178 LYS A CA 1
ATOM 1392 C C . LYS A 1 178 ? 19.896 16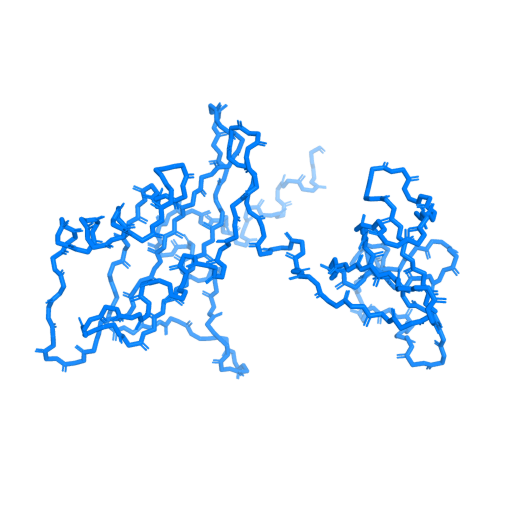.286 4.020 1.00 33.38 178 LYS A C 1
ATOM 1394 O O . LYS A 1 178 ? 20.973 16.549 3.495 1.00 33.38 178 LYS A O 1
ATOM 1399 N N . ASN A 1 179 ? 19.796 15.636 5.180 1.00 34.19 179 ASN A N 1
ATOM 1400 C CA . ASN A 1 179 ? 20.959 15.180 5.941 1.00 34.19 179 ASN A CA 1
ATOM 1401 C C . ASN A 1 179 ? 21.369 13.732 5.623 1.00 34.19 179 ASN A C 1
ATOM 1403 O O . ASN A 1 179 ? 22.484 13.355 5.963 1.00 34.19 179 ASN A O 1
ATOM 1407 N N . MET A 1 180 ? 20.528 12.929 4.954 1.00 34.44 180 MET A N 1
ATOM 1408 C CA . MET A 1 180 ? 20.883 11.549 4.568 1.00 34.44 180 MET A CA 1
ATOM 1409 C C . MET A 1 180 ? 21.586 11.443 3.207 1.00 34.44 180 MET A C 1
ATOM 1411 O O . MET A 1 180 ? 22.276 10.461 2.967 1.00 34.44 180 MET A O 1
ATOM 1415 N N . VAL A 1 181 ? 21.463 12.446 2.332 1.00 38.41 181 VAL A N 1
ATOM 1416 C CA . VAL A 1 181 ? 22.163 12.492 1.025 1.00 38.41 181 VAL A CA 1
ATOM 1417 C C . VAL A 1 181 ? 23.536 13.177 1.083 1.00 38.41 181 VAL A C 1
ATOM 1419 O O . VAL A 1 181 ? 24.207 13.295 0.061 1.00 38.41 181 VAL A O 1
ATOM 1422 N N . ALA A 1 182 ? 23.959 13.639 2.263 1.00 36.19 182 ALA A N 1
ATOM 1423 C CA . ALA A 1 182 ? 25.219 14.359 2.473 1.00 36.19 182 ALA A CA 1
ATOM 1424 C C . ALA A 1 182 ? 26.221 13.610 3.380 1.00 36.19 182 ALA A C 1
ATOM 1426 O O . ALA A 1 182 ? 27.165 14.230 3.873 1.00 36.19 182 ALA A O 1
ATOM 1427 N N . GLY A 1 183 ? 26.005 12.311 3.618 1.00 32.66 183 GLY A N 1
ATOM 1428 C CA . GLY A 1 183 ? 26.866 11.445 4.435 1.00 32.66 183 GLY A CA 1
ATOM 1429 C C . GLY A 1 183 ? 27.642 10.427 3.617 1.00 32.66 183 GLY A C 1
ATOM 1430 O O . GLY A 1 183 ? 27.067 9.914 2.633 1.00 32.66 183 GLY A O 1
#

Solvent-accessible surface area (backbone atoms only — not comparable to full-atom values): 10836 Å² total; per-residue (Å²): 11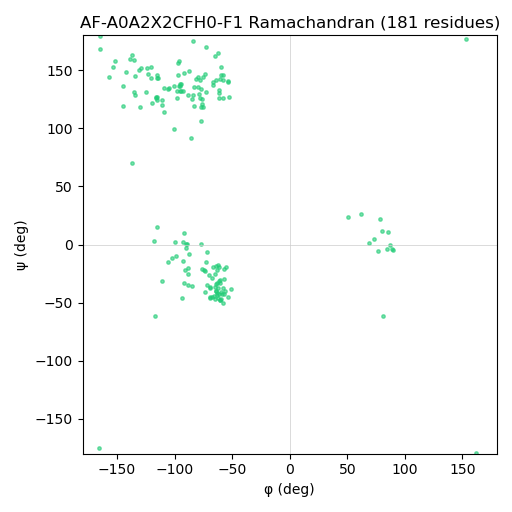1,51,40,20,33,87,90,76,71,42,77,53,62,76,71,40,75,18,39,39,28,42,59,59,94,87,56,77,97,59,51,85,100,30,68,66,65,24,56,73,36,30,47,99,87,56,36,34,58,67,53,35,29,21,30,34,45,98,88,69,49,78,43,85,73,49,44,57,92,43,48,36,52,42,69,86,42,82,33,56,34,61,62,51,33,55,60,51,59,72,40,87,47,48,65,47,65,49,52,49,72,43,87,31,95,89,31,56,27,43,44,36,32,43,34,25,41,29,91,94,50,84,81,57,68,68,61,53,50,53,59,42,58,79,75,40,59,80,92,60,60,57,78,45,81,43,82,35,83,67,78,56,58,41,99,85,68,47,75,27,64,63,58,50,30,42,77,73,70,72,41,78,55,83,78,54,59,69,62,67,79,75,115

Mean predicted aligned error: 7.26 Å

Radius of gyration: 19.18 Å; Cα contacts (8 Å, |Δi|>4): 291; chains: 1; bounding box: 49×37×48 Å

InterPro domains:
  IPR025110 AMP-binding enzyme, C-terminal domain [PF13193] (83-158)
  IPR042099 ANL, N-terminal domain [G3DSA:3.40.50.12780] (1-69)
  IPR045851 AMP-binding enzyme domain superfamily [G3DSA:3.30.300.30] (70-169)

Nearest PDB structures (foldseek):
  4gxr-assembly1_A  TM=8.087E-01  e=3.119E-18  Rhodopseudomonas palustris CGA009
  4fut-assembly1_A  TM=8.132E-01  e=6.566E-18  Rhodopseudomonas palustris CGA009
  4fuq-assembly2_B  TM=6.023E-01  e=1.014E-17  Rhodopseudomonas palustris CGA009
  5bsr-assembly1_A  TM=5.786E-01  e=1.078E-17  Nicotiana tabacum
  3a9u-assembly1_A  TM=5.556E-01  e=6.986E-18  Populus tomentosa